Protein AF-A0AAD3HU34-F1 (afdb_monomer_lite)

InterPro domains:
  IPR005069 Nucleotide-diphospho-sugar transferase [PF03407] (46-119)

pLDDT: mean 84.9, std 15.38, range [34.06, 98.5]

Organism: NCBI:txid47775

Foldseek 3Di:
DDEDPDLVCCVVPVCVVPVVDDGDYDPDFDPQDDPLVVLDPPCLRVQLVLLLVVLLCVLVVDKDKAADPQKDFLADLCVPCCDPPNVQAQKEFAFPDDAALVCVVVTPATDSGTMIGHRADSQHLVSVLSLQLNLLLQQCVLVVVPLLVVFFDSNVCQCSGSRQSSRQSLLQQLQLARGRLSSLQPGGDPVRCVVCVVLSVLLNVVSCCSQCPPVVPVPPRQSYFDKDKDADDPVCCVLQQNDRIDIWTKGWTHHHAADDDDCSNPDDSGDLDGGDRSVVSVVVSVVSHPDDHQFDNSDPVSRVVVVPPPDDPDPPDPPPPDNPGHMHINHRQSSEYECNHPVVQCLSALVSGPPSHRNHRMYRPVDDDD

Radius of gyration: 21.31 Å; chains: 1; bounding box: 58×44×56 Å

Sequence (370 aa):
LMLGPSGPDCVARVAPALPSCGCVWLDWELPVVGAEREWVPAAVPMWHNRYRLAARIVRQRYNVFLTDTDVIFFDDPYLYFKQPPFSNFTIINQPELLYEQADYGRERDPNGGVLYVQNAAPDGPAAWLLAEVVDRLLRWIDDGFSLTRTTHSLATWCNYMDQDALRDAISSVRLGRLFFAASMRDCRTGEWREAHAAEHEAILAAIDSLLEGDGSSGNSSSSAVESSRVELPAEMRAAAGGVESVEIRHFLMRLPTYTPWDPAYGPYLYPASRGQLSTQWVEQLRRECDCPLWPDPSDPTSANTTSSTSSSTSTTSTTRPPAAVERYLLAPPFLALNWFARGRLGYWHRGLTPGGAPQQVLGHLHYIPG

Structure (mmCIF, N/CA/C/O backbone):
data_AF-A0AAD3HU34-F1
#
_entry.id   AF-A0AAD3HU34-F1
#
loop_
_atom_site.group_PDB
_atom_site.id
_atom_site.type_symbol
_atom_site.label_atom_id
_atom_site.label_alt_id
_atom_site.label_comp_id
_atom_site.label_asym_id
_atom_site.label_entity_id
_atom_site.label_seq_id
_atom_site.pdbx_PDB_ins_code
_atom_site.Cartn_x
_atom_site.Cartn_y
_atom_site.Cartn_z
_atom_site.occupancy
_atom_site.B_iso_or_equiv
_atom_site.auth_seq_id
_atom_site.auth_comp_id
_atom_site.auth_asym_id
_atom_site.auth_atom_id
_atom_site.pdbx_PDB_model_num
ATOM 1 N N . LEU A 1 1 ? -0.180 -12.795 15.088 1.00 53.16 1 LEU A N 1
ATOM 2 C CA . LEU A 1 1 ? 0.905 -13.558 14.430 1.00 53.16 1 LEU A CA 1
ATOM 3 C C . LEU A 1 1 ? 2.176 -12.752 14.606 1.00 53.16 1 LEU A C 1
ATOM 5 O O . LEU A 1 1 ? 2.136 -11.567 14.310 1.00 53.16 1 LEU A O 1
ATOM 9 N N . MET A 1 2 ? 3.250 -13.344 15.122 1.00 49.72 2 MET A N 1
ATOM 10 C CA . MET A 1 2 ? 4.552 -12.677 15.193 1.00 49.72 2 MET A CA 1
ATOM 11 C C . MET A 1 2 ? 5.480 -13.289 14.150 1.00 49.72 2 MET A C 1
ATOM 13 O O . MET A 1 2 ? 5.695 -14.499 14.164 1.00 49.72 2 MET A O 1
ATOM 17 N N . LEU A 1 3 ? 6.012 -12.455 13.257 1.00 49.84 3 LEU A N 1
ATOM 18 C CA . LEU A 1 3 ? 7.084 -12.834 12.345 1.00 49.84 3 LEU A CA 1
ATOM 19 C C . LEU A 1 3 ? 8.403 -12.774 13.119 1.00 49.84 3 LEU A C 1
ATOM 21 O O . LEU A 1 3 ? 8.845 -11.699 13.510 1.00 49.84 3 LEU A O 1
ATOM 25 N N . GLY A 1 4 ? 9.002 -13.933 13.378 1.00 51.62 4 GLY A N 1
ATOM 26 C CA . GLY A 1 4 ? 10.338 -14.046 13.959 1.00 51.62 4 GLY A CA 1
ATOM 27 C C . GLY A 1 4 ? 11.266 -14.820 13.022 1.00 51.62 4 GLY A C 1
ATOM 28 O O . GLY A 1 4 ? 10.780 -15.637 12.238 1.00 51.62 4 GLY A O 1
ATOM 29 N N . PRO A 1 5 ? 12.593 -14.615 13.116 1.00 50.31 5 PRO A N 1
ATOM 30 C CA . PRO A 1 5 ? 13.574 -15.358 12.322 1.00 50.31 5 PRO A CA 1
ATOM 31 C C . PRO A 1 5 ? 13.609 -16.851 12.677 1.00 50.31 5 PRO A C 1
ATOM 33 O O . PRO A 1 5 ? 14.195 -17.646 11.950 1.00 50.31 5 PRO A O 1
ATOM 36 N N . SER A 1 6 ? 12.991 -17.247 13.795 1.00 57.56 6 SER A N 1
ATOM 37 C CA . SER A 1 6 ? 12.937 -18.631 14.236 1.00 57.56 6 SER A CA 1
ATOM 38 C C . SER A 1 6 ? 11.526 -18.984 14.731 1.00 57.56 6 SER A C 1
ATOM 40 O O . SER A 1 6 ? 10.977 -18.370 15.651 1.00 57.56 6 SER A O 1
ATOM 42 N N . GLY A 1 7 ? 10.920 -20.007 14.119 1.00 65.56 7 GLY A N 1
ATOM 43 C CA . GLY A 1 7 ? 9.756 -20.693 14.687 1.00 65.56 7 GLY A CA 1
ATOM 44 C C . GLY A 1 7 ? 9.980 -21.159 16.140 1.00 65.56 7 GLY A C 1
ATOM 45 O O . GLY A 1 7 ? 9.073 -20.981 16.958 1.00 65.56 7 GLY A O 1
ATOM 46 N N . PRO A 1 8 ? 11.179 -21.672 16.505 1.00 73.81 8 PRO A N 1
ATOM 47 C CA . PRO A 1 8 ? 11.490 -22.084 17.872 1.00 73.81 8 PRO A CA 1
ATOM 48 C C . PRO A 1 8 ? 11.285 -21.007 18.943 1.00 73.81 8 PRO A C 1
ATOM 50 O O . PRO A 1 8 ? 10.729 -21.326 19.989 1.00 73.81 8 PRO A O 1
ATOM 53 N N . ASP A 1 9 ? 11.660 -19.745 18.708 1.00 73.62 9 ASP A N 1
ATOM 54 C CA . ASP A 1 9 ? 11.499 -18.694 19.726 1.00 73.62 9 ASP A CA 1
ATOM 55 C C . ASP A 1 9 ? 10.030 -18.343 19.970 1.00 73.62 9 ASP A C 1
ATOM 57 O O . ASP A 1 9 ? 9.617 -18.167 21.119 1.00 73.62 9 ASP A O 1
ATOM 61 N N . CYS A 1 10 ? 9.214 -18.288 18.914 1.00 75.94 10 CYS A N 1
ATOM 62 C CA . CYS A 1 10 ? 7.779 -18.060 19.074 1.00 75.94 10 CYS A CA 1
ATOM 63 C C . CYS A 1 10 ? 7.138 -19.202 19.876 1.00 75.94 10 CYS A C 1
ATOM 65 O O . CYS A 1 10 ? 6.421 -18.953 20.847 1.00 75.94 10 CYS A O 1
ATOM 67 N N . VAL A 1 11 ? 7.447 -20.453 19.519 1.00 80.75 11 VAL A N 1
ATOM 68 C CA . VAL A 1 11 ? 6.894 -21.642 20.184 1.00 80.75 11 VAL A CA 1
ATOM 69 C C . VAL A 1 11 ? 7.375 -21.762 21.633 1.00 80.75 11 VAL A C 1
ATOM 71 O O . VAL A 1 11 ? 6.589 -22.127 22.502 1.00 80.75 11 VAL A O 1
ATOM 74 N N . ALA A 1 12 ? 8.638 -21.440 21.918 1.00 83.19 12 ALA A N 1
ATOM 75 C CA . ALA A 1 12 ? 9.219 -21.601 23.249 1.00 83.19 12 ALA A CA 1
ATOM 76 C C . ALA A 1 12 ? 8.941 -20.426 24.199 1.00 83.19 12 ALA A C 1
ATOM 78 O O . ALA A 1 12 ? 8.960 -20.622 25.413 1.00 83.19 12 ALA A O 1
ATOM 79 N N . ARG A 1 13 ? 8.712 -19.209 23.682 1.00 80.81 13 ARG A N 1
ATOM 80 C CA . ARG A 1 13 ? 8.567 -17.994 24.508 1.00 80.81 13 ARG A CA 1
ATOM 81 C C . ARG A 1 13 ? 7.191 -17.351 24.411 1.00 80.81 13 ARG A C 1
ATOM 83 O O . ARG A 1 13 ? 6.589 -17.054 25.438 1.00 80.81 13 ARG A O 1
ATOM 90 N N . VAL A 1 14 ? 6.698 -17.125 23.193 1.00 79.94 14 VAL A N 1
ATOM 91 C CA . VAL A 1 14 ? 5.465 -16.353 22.966 1.00 79.94 14 VAL A CA 1
ATOM 92 C C . VAL A 1 14 ? 4.234 -17.205 23.240 1.00 79.94 14 VAL A C 1
ATOM 94 O O . VAL A 1 14 ? 3.382 -16.795 24.022 1.00 79.94 14 VAL A O 1
ATOM 97 N N . ALA A 1 15 ? 4.151 -18.399 22.651 1.00 82.62 15 ALA A N 1
ATOM 98 C CA . ALA A 1 15 ? 2.982 -19.266 22.799 1.00 82.62 15 ALA A CA 1
ATOM 99 C C . ALA A 1 15 ? 2.681 -19.655 24.267 1.00 82.62 15 ALA A C 1
ATOM 101 O O . ALA A 1 15 ? 1.511 -19.631 24.644 1.00 82.62 15 ALA A O 1
ATOM 102 N N . PRO A 1 16 ? 3.673 -19.936 25.141 1.00 86.38 16 PRO A N 1
ATOM 103 C CA . PRO A 1 16 ? 3.402 -20.195 26.557 1.00 86.38 16 PRO A CA 1
ATOM 104 C C . PRO A 1 16 ? 2.916 -18.960 27.326 1.00 86.38 16 PRO A C 1
ATOM 106 O O . PRO A 1 16 ? 2.088 -19.090 28.225 1.00 86.38 16 PRO A O 1
ATOM 109 N N . ALA A 1 17 ? 3.420 -17.767 26.989 1.00 86.81 17 ALA A N 1
ATOM 110 C CA . ALA A 1 17 ? 3.025 -16.516 27.638 1.00 86.81 17 ALA A CA 1
ATOM 111 C C . ALA A 1 17 ? 1.653 -16.010 27.158 1.00 86.81 17 ALA A C 1
ATOM 113 O O . ALA A 1 17 ? 0.919 -15.387 27.923 1.00 86.81 17 ALA A O 1
ATOM 114 N N . LEU A 1 18 ? 1.299 -16.294 25.902 1.00 85.31 18 LEU A N 1
ATOM 115 C CA . LEU A 1 18 ? 0.042 -15.913 25.264 1.00 85.31 18 LEU A CA 1
ATOM 116 C C . LEU A 1 18 ? -0.595 -17.145 24.595 1.00 85.31 18 LEU A C 1
ATOM 118 O O . LEU A 1 18 ? -0.496 -17.295 23.378 1.00 85.31 18 LEU A O 1
ATOM 122 N N . PRO A 1 19 ? -1.288 -18.019 25.352 1.00 83.19 19 PRO A N 1
ATOM 123 C CA . PRO A 1 19 ? -1.806 -19.294 24.834 1.00 83.19 19 PRO A CA 1
ATOM 124 C C . PRO A 1 19 ? -2.827 -19.164 23.696 1.00 83.19 19 PRO A C 1
ATOM 126 O O . PRO A 1 19 ? -3.062 -20.114 22.956 1.00 83.19 19 PRO A O 1
ATOM 129 N N . SER A 1 20 ? -3.448 -17.991 23.549 1.00 84.56 20 SER A N 1
ATOM 130 C CA . SER A 1 20 ? -4.355 -17.665 22.443 1.00 84.56 20 SER A CA 1
ATOM 131 C C . SER A 1 20 ? -3.629 -17.262 21.151 1.00 84.56 20 SER A C 1
ATOM 133 O O . SER A 1 20 ? -4.276 -17.067 20.123 1.00 84.56 20 SER A O 1
ATOM 135 N N . CYS A 1 21 ? -2.301 -17.124 21.178 1.00 80.56 21 CYS A N 1
ATOM 136 C CA . CYS A 1 21 ? -1.489 -16.754 20.025 1.00 80.56 21 CYS A CA 1
ATOM 137 C C . CYS A 1 21 ? -0.915 -17.992 19.325 1.00 80.56 21 CYS A C 1
ATOM 139 O O . CYS A 1 21 ? -0.134 -18.749 19.897 1.00 80.56 21 CYS A O 1
ATOM 141 N N . GLY A 1 22 ? -1.251 -18.155 18.044 1.00 78.31 22 GLY A N 1
ATOM 142 C CA . GLY A 1 22 ? -0.574 -19.096 17.153 1.00 78.31 22 GLY A CA 1
ATOM 143 C C . GLY A 1 22 ? 0.751 -18.538 16.624 1.00 78.31 22 GLY A C 1
ATOM 144 O O . GLY A 1 22 ? 0.877 -17.337 16.361 1.00 78.31 22 GLY A O 1
ATOM 145 N N . CYS A 1 23 ? 1.721 -19.428 16.420 1.00 79.38 23 CYS A N 1
ATOM 146 C CA . CYS A 1 23 ? 3.001 -19.125 15.786 1.00 79.38 23 CYS A CA 1
ATOM 147 C C . CYS A 1 23 ? 2.985 -19.552 14.320 1.00 79.38 23 CYS A C 1
ATOM 149 O O . CYS A 1 23 ? 2.605 -20.676 14.002 1.00 79.38 23 CYS A O 1
ATOM 151 N N . VAL A 1 24 ? 3.427 -18.659 13.437 1.00 75.81 24 VAL A N 1
ATOM 152 C CA . VAL A 1 24 ? 3.607 -18.929 12.008 1.00 75.81 24 VAL A CA 1
ATOM 153 C C . VAL A 1 24 ? 4.937 -18.322 11.597 1.00 75.81 24 VAL A C 1
ATOM 155 O O . VAL A 1 24 ? 5.247 -17.196 11.977 1.00 75.81 24 VAL A O 1
ATOM 158 N N . TRP A 1 25 ? 5.709 -19.066 10.818 1.00 76.81 25 TRP A N 1
ATOM 159 C CA . TRP A 1 25 ? 6.950 -18.603 10.216 1.00 76.81 25 TRP A CA 1
ATOM 160 C C . TRP A 1 25 ? 6.927 -18.906 8.722 1.00 76.81 25 TRP A C 1
ATOM 162 O O . TRP A 1 25 ? 6.174 -19.761 8.248 1.00 76.81 25 TRP A O 1
ATOM 172 N N . LEU A 1 26 ? 7.738 -18.167 7.979 1.00 77.44 26 LEU A N 1
ATOM 173 C CA . LEU A 1 26 ? 7.940 -18.377 6.559 1.00 77.44 26 LEU A CA 1
ATOM 174 C C . LEU A 1 26 ? 9.357 -18.904 6.365 1.00 77.44 26 LEU A C 1
ATOM 176 O O . LEU A 1 26 ? 10.319 -18.215 6.686 1.00 77.44 26 LEU A O 1
ATOM 180 N N . ASP A 1 27 ? 9.458 -20.119 5.840 1.00 78.81 27 ASP A N 1
ATOM 181 C CA . ASP A 1 27 ? 10.725 -20.717 5.427 1.00 78.81 27 ASP A CA 1
ATOM 182 C C . ASP A 1 27 ? 10.938 -20.427 3.936 1.00 78.81 27 ASP A C 1
ATOM 184 O O . ASP A 1 27 ? 10.667 -21.251 3.061 1.00 78.81 27 ASP A O 1
ATOM 188 N N . TRP A 1 28 ? 11.253 -19.166 3.642 1.00 84.56 28 TRP A N 1
ATOM 189 C CA . TRP A 1 28 ? 11.554 -18.702 2.294 1.00 84.56 28 TRP A CA 1
ATOM 190 C C . TRP A 1 28 ? 12.561 -17.559 2.356 1.00 84.56 28 TRP A C 1
ATOM 192 O O . TRP A 1 28 ? 12.383 -16.587 3.097 1.00 84.56 28 TRP A O 1
ATOM 202 N N . GLU A 1 29 ? 13.599 -17.675 1.541 1.00 84.19 29 GLU A N 1
ATOM 203 C CA . GLU A 1 29 ? 14.644 -16.674 1.395 1.00 84.19 29 GLU A CA 1
ATOM 204 C C . GLU A 1 29 ? 14.513 -16.017 0.022 1.00 84.19 29 GLU A C 1
ATOM 206 O O . GLU A 1 29 ? 14.362 -16.706 -0.989 1.00 84.19 29 GLU A O 1
ATOM 211 N N . LEU A 1 30 ? 14.568 -14.682 -0.007 1.00 84.38 30 LEU A N 1
ATOM 212 C CA . LEU A 1 30 ? 14.600 -13.917 -1.248 1.00 84.38 30 LEU A CA 1
ATOM 213 C C . LEU A 1 30 ? 15.899 -14.266 -1.984 1.00 84.38 30 LEU A C 1
ATOM 215 O O . LEU A 1 30 ? 16.971 -13.958 -1.457 1.00 84.38 30 LEU A O 1
ATOM 219 N N . PRO A 1 31 ? 15.843 -14.897 -3.172 1.00 83.00 31 PRO A N 1
ATOM 220 C CA . PRO A 1 31 ? 17.041 -15.311 -3.885 1.00 83.00 31 PRO A CA 1
ATOM 221 C C . PRO A 1 31 ? 17.657 -14.092 -4.567 1.00 83.00 31 PRO A C 1
ATOM 223 O O . PRO A 1 31 ? 17.484 -13.846 -5.757 1.00 83.00 31 PRO A O 1
ATOM 226 N N . VAL A 1 32 ? 18.369 -13.301 -3.778 1.00 70.44 32 VAL A N 1
ATOM 227 C CA . VAL A 1 32 ? 19.143 -12.171 -4.265 1.00 70.44 32 VAL A CA 1
ATOM 228 C C . VAL A 1 32 ? 20.443 -12.719 -4.850 1.00 70.44 32 VAL A C 1
ATOM 230 O O . VAL A 1 32 ? 21.343 -13.146 -4.121 1.00 70.44 32 VAL A O 1
ATOM 233 N N . VAL A 1 33 ? 20.526 -12.749 -6.177 1.00 64.50 33 VAL A N 1
ATOM 234 C CA . VAL A 1 33 ? 21.654 -13.323 -6.923 1.00 64.50 33 VAL A CA 1
ATOM 235 C C . VAL A 1 33 ? 22.467 -12.248 -7.648 1.00 64.50 33 VAL A C 1
ATOM 237 O O . VAL A 1 33 ? 21.976 -11.162 -7.934 1.00 64.50 33 VAL A O 1
ATOM 240 N N . GLY A 1 34 ? 23.722 -12.569 -7.973 1.00 63.59 34 GLY A N 1
ATOM 241 C CA . GLY A 1 34 ? 24.603 -11.716 -8.778 1.00 63.59 34 GLY A CA 1
ATOM 242 C C . GLY A 1 34 ? 25.414 -10.690 -7.981 1.00 63.59 34 GLY A C 1
ATOM 243 O O . GLY A 1 34 ? 25.421 -10.692 -6.750 1.00 63.59 34 GLY A O 1
ATOM 244 N N . ALA A 1 35 ? 26.114 -9.810 -8.707 1.00 57.22 35 ALA A N 1
ATOM 245 C CA . ALA A 1 35 ? 26.945 -8.732 -8.146 1.00 57.22 35 ALA A CA 1
ATOM 246 C C . ALA A 1 35 ? 26.144 -7.724 -7.298 1.00 57.22 35 ALA A C 1
ATOM 248 O O . ALA A 1 35 ? 26.710 -6.891 -6.598 1.00 57.22 35 ALA A O 1
ATOM 249 N N . GLU A 1 36 ? 24.819 -7.809 -7.363 1.00 64.69 36 GLU A N 1
ATOM 250 C CA . GLU A 1 36 ? 23.891 -6.891 -6.720 1.00 64.69 36 GLU A CA 1
ATOM 251 C C . GLU A 1 36 ? 23.570 -7.282 -5.276 1.00 64.69 36 GLU A C 1
ATOM 253 O O . GLU A 1 36 ? 23.081 -6.453 -4.514 1.00 64.69 36 GLU A O 1
ATOM 258 N N . ARG A 1 37 ? 23.926 -8.507 -4.857 1.00 70.00 37 ARG A N 1
ATOM 259 C CA . ARG A 1 37 ? 23.694 -9.001 -3.492 1.00 70.00 37 ARG A CA 1
ATOM 260 C C . ARG A 1 37 ? 24.250 -8.077 -2.413 1.00 70.00 37 ARG A C 1
ATOM 262 O O . ARG A 1 37 ? 23.610 -7.904 -1.382 1.00 70.00 37 ARG A O 1
ATOM 269 N N . GLU A 1 38 ? 25.425 -7.501 -2.642 1.00 72.19 38 GLU A N 1
ATOM 270 C CA . GLU A 1 38 ? 26.090 -6.611 -1.681 1.00 72.19 38 GLU A CA 1
ATOM 271 C C . GLU A 1 38 ? 25.372 -5.268 -1.520 1.00 72.19 38 GLU A C 1
ATOM 273 O O . GLU A 1 38 ? 25.517 -4.610 -0.493 1.00 72.19 38 GLU A O 1
ATOM 278 N N . TRP A 1 39 ? 24.572 -4.879 -2.512 1.00 69.75 39 TRP A N 1
ATOM 279 C CA . TRP A 1 39 ? 23.829 -3.626 -2.506 1.00 69.75 39 TRP A CA 1
ATOM 280 C C . TRP A 1 39 ? 22.447 -3.770 -1.885 1.00 69.75 39 TRP A C 1
ATOM 282 O O . TRP A 1 39 ? 21.814 -2.752 -1.638 1.00 69.75 39 TRP A O 1
ATOM 292 N N . VAL A 1 40 ? 21.973 -4.993 -1.626 1.00 72.50 40 VAL A N 1
ATOM 293 C CA . VAL A 1 40 ? 20.626 -5.235 -1.097 1.00 72.50 40 VAL A CA 1
ATOM 294 C C . VAL A 1 40 ? 20.600 -4.975 0.404 1.00 72.50 40 VAL A C 1
ATOM 296 O O . VAL A 1 40 ? 21.279 -5.687 1.151 1.00 72.50 40 VAL A O 1
ATOM 299 N N . PRO A 1 41 ? 19.800 -4.005 0.886 1.00 75.19 41 PRO A N 1
ATOM 300 C CA . PRO A 1 41 ? 19.661 -3.771 2.310 1.00 75.19 41 PRO A CA 1
ATOM 301 C C . PRO A 1 41 ? 19.219 -5.051 3.015 1.00 75.19 41 PRO A C 1
ATOM 303 O O . PRO A 1 41 ? 18.286 -5.729 2.579 1.00 75.19 41 PRO A O 1
ATOM 306 N N . ALA A 1 42 ? 19.845 -5.354 4.154 1.00 75.44 42 ALA A N 1
ATOM 307 C CA . ALA A 1 42 ? 19.542 -6.554 4.938 1.00 75.44 42 ALA A CA 1
ATOM 308 C C . ALA A 1 42 ? 18.058 -6.658 5.351 1.00 75.44 42 ALA A C 1
ATOM 310 O O . ALA A 1 42 ? 17.573 -7.747 5.650 1.00 75.44 42 ALA A O 1
ATOM 311 N N . ALA A 1 43 ? 17.330 -5.537 5.348 1.00 78.44 43 ALA A N 1
ATOM 312 C CA . ALA A 1 43 ? 15.907 -5.473 5.654 1.00 78.44 43 ALA A CA 1
ATOM 313 C C . ALA A 1 43 ? 14.989 -5.901 4.489 1.00 78.44 43 ALA A C 1
ATOM 315 O O . ALA A 1 43 ? 13.853 -6.297 4.742 1.00 78.44 43 ALA A O 1
ATOM 316 N N . VAL A 1 44 ? 15.455 -5.904 3.233 1.00 81.94 44 VAL A N 1
ATOM 317 C CA . VAL A 1 44 ? 14.613 -6.220 2.060 1.00 81.94 44 VAL A CA 1
ATOM 318 C C . VAL A 1 44 ? 13.972 -7.609 2.140 1.00 81.94 44 VAL A C 1
ATOM 320 O O . VAL A 1 44 ? 12.761 -7.699 1.928 1.00 81.94 44 VAL A O 1
ATOM 323 N N . PRO A 1 45 ? 14.689 -8.697 2.493 1.00 83.88 45 PRO A N 1
ATOM 324 C CA . PRO A 1 45 ? 14.050 -10.000 2.665 1.00 83.88 45 PRO A CA 1
ATOM 325 C C . PRO A 1 45 ? 12.949 -9.990 3.733 1.00 83.88 45 PRO A C 1
ATOM 327 O O . PRO A 1 45 ? 11.901 -10.601 3.535 1.00 83.88 45 PRO A O 1
ATOM 330 N N . MET A 1 46 ? 13.153 -9.273 4.846 1.00 84.25 46 MET A N 1
ATOM 331 C CA . MET A 1 46 ? 12.155 -9.140 5.913 1.00 84.25 46 MET A CA 1
ATOM 332 C C . MET A 1 46 ? 10.904 -8.417 5.403 1.00 84.25 46 MET A C 1
ATOM 334 O O . MET A 1 46 ? 9.793 -8.928 5.560 1.00 84.25 46 MET A O 1
ATOM 338 N N . TRP A 1 47 ? 11.083 -7.264 4.758 1.00 86.75 47 TRP A N 1
ATOM 339 C CA . TRP A 1 47 ? 10.002 -6.471 4.177 1.00 86.75 47 TRP A CA 1
ATOM 340 C C . TRP A 1 47 ? 9.217 -7.247 3.115 1.00 86.75 47 TRP A C 1
ATOM 342 O O . TRP A 1 47 ? 7.989 -7.319 3.171 1.00 86.75 47 TRP A O 1
ATOM 352 N N . HIS A 1 48 ? 9.912 -7.928 2.203 1.00 89.56 48 HIS A N 1
ATOM 353 C CA . HIS A 1 48 ? 9.285 -8.780 1.197 1.00 89.56 48 HIS A CA 1
ATOM 354 C C . HIS A 1 48 ? 8.458 -9.905 1.836 1.00 89.56 48 HIS A C 1
ATOM 356 O O . HIS A 1 48 ? 7.292 -10.114 1.494 1.00 89.56 48 HIS A O 1
ATOM 362 N N . ASN A 1 49 ? 9.040 -10.614 2.807 1.00 89.50 49 ASN A N 1
ATOM 363 C CA . ASN A 1 49 ? 8.387 -11.729 3.489 1.00 89.50 49 ASN A CA 1
ATOM 364 C C . ASN A 1 49 ? 7.151 -11.299 4.283 1.00 89.50 49 ASN A C 1
ATOM 366 O O . ASN A 1 49 ? 6.175 -12.052 4.357 1.00 89.50 49 ASN A O 1
ATOM 370 N N . ARG A 1 50 ? 7.161 -10.076 4.821 1.00 90.69 50 ARG A N 1
ATOM 371 C CA . ARG A 1 50 ? 6.018 -9.461 5.499 1.00 90.69 50 ARG A CA 1
ATOM 372 C C . ARG A 1 50 ? 4.807 -9.347 4.565 1.00 90.69 50 ARG A C 1
ATOM 374 O O . ARG A 1 50 ? 3.733 -9.851 4.903 1.00 90.69 50 ARG A O 1
ATOM 381 N N . TYR A 1 51 ? 4.982 -8.788 3.365 1.00 94.75 51 TYR A N 1
ATOM 382 C CA . TYR A 1 51 ? 3.904 -8.696 2.368 1.00 94.75 51 TYR A CA 1
ATOM 383 C C . TYR A 1 51 ? 3.537 -10.050 1.757 1.00 94.75 51 TYR A C 1
ATOM 385 O O . TYR A 1 51 ? 2.352 -10.330 1.565 1.00 94.75 51 TYR A O 1
ATOM 393 N N . ARG A 1 52 ? 4.518 -10.936 1.536 1.00 94.69 52 ARG A N 1
ATOM 394 C CA . ARG A 1 52 ? 4.274 -12.308 1.063 1.00 94.69 52 ARG A CA 1
ATOM 395 C C . ARG A 1 52 ? 3.343 -13.059 2.002 1.00 94.69 52 ARG A C 1
ATOM 397 O O . ARG A 1 52 ? 2.385 -13.688 1.552 1.00 94.69 52 ARG A O 1
ATOM 404 N N . LEU A 1 53 ? 3.593 -12.989 3.308 1.00 93.50 53 LEU A N 1
ATOM 405 C CA . LEU A 1 53 ? 2.721 -13.626 4.285 1.00 93.50 53 LEU A CA 1
ATOM 406 C C . LEU A 1 53 ? 1.347 -12.942 4.340 1.00 93.50 53 LEU A C 1
ATOM 408 O O . LEU A 1 53 ? 0.334 -13.639 4.332 1.00 93.50 53 LEU A O 1
ATOM 412 N N . ALA A 1 54 ? 1.297 -11.607 4.344 1.00 95.38 54 ALA A N 1
ATOM 413 C CA . ALA A 1 54 ? 0.039 -10.861 4.376 1.00 95.38 54 ALA A CA 1
ATOM 414 C C . ALA A 1 54 ? -0.879 -11.213 3.193 1.00 95.38 54 ALA A C 1
ATOM 416 O O . ALA A 1 54 ? -2.052 -11.522 3.403 1.00 95.38 54 ALA A O 1
ATOM 417 N N . ALA A 1 55 ? -0.338 -11.261 1.972 1.00 96.75 55 ALA A N 1
ATOM 418 C CA . ALA A 1 55 ? -1.081 -11.641 0.773 1.00 96.75 55 ALA A CA 1
ATOM 419 C C . ALA A 1 55 ? -1.697 -13.046 0.898 1.00 96.75 55 ALA A C 1
ATOM 421 O O . ALA A 1 55 ? -2.881 -13.239 0.614 1.00 96.75 55 ALA A O 1
ATOM 422 N N . ARG A 1 56 ? -0.921 -14.023 1.390 1.00 95.31 56 ARG A N 1
ATOM 423 C CA . ARG A 1 56 ? -1.386 -15.405 1.611 1.00 95.31 56 ARG A CA 1
ATOM 424 C C . ARG A 1 56 ? -2.489 -15.485 2.669 1.00 95.31 56 ARG A C 1
ATOM 426 O O . ARG A 1 56 ? -3.482 -16.176 2.461 1.00 95.31 56 ARG A O 1
ATOM 433 N N . ILE A 1 57 ? -2.344 -14.769 3.785 1.00 94.81 57 ILE A N 1
ATOM 434 C CA . ILE A 1 57 ? -3.342 -14.753 4.866 1.00 94.81 57 ILE A CA 1
ATOM 435 C C . ILE A 1 57 ? -4.659 -14.131 4.382 1.00 94.81 57 ILE A C 1
ATOM 437 O O . ILE A 1 57 ? -5.733 -14.689 4.619 1.00 94.81 57 ILE A O 1
ATOM 441 N N . VAL A 1 58 ? -4.584 -13.015 3.652 1.00 96.25 58 VAL A N 1
ATOM 442 C CA . VAL A 1 58 ? -5.765 -12.348 3.084 1.00 96.25 58 VAL A CA 1
ATOM 443 C C . VAL A 1 58 ? -6.468 -13.238 2.052 1.00 96.25 58 VAL A C 1
ATOM 445 O O . VAL A 1 58 ? -7.694 -13.348 2.072 1.00 96.25 58 VAL A O 1
ATOM 448 N N . ARG A 1 59 ? -5.720 -13.965 1.210 1.00 95.00 59 ARG A N 1
ATOM 449 C CA . ARG A 1 59 ? -6.284 -14.982 0.297 1.00 95.00 59 ARG A CA 1
ATOM 450 C C . ARG A 1 59 ? -7.043 -16.089 1.022 1.00 95.00 59 ARG A C 1
ATOM 452 O O . ARG A 1 59 ? -8.000 -16.628 0.480 1.00 95.00 59 ARG A O 1
ATOM 459 N N . GLN A 1 60 ? -6.660 -16.395 2.256 1.00 94.56 60 GLN A N 1
ATOM 460 C CA . GLN A 1 60 ? -7.351 -17.356 3.116 1.00 94.56 60 GLN A CA 1
ATOM 461 C C . GLN A 1 60 ? -8.500 -16.724 3.926 1.00 94.56 60 GLN A C 1
ATOM 463 O O . GLN A 1 60 ? -9.061 -17.376 4.802 1.00 94.56 60 GLN A O 1
ATOM 468 N N . ARG A 1 61 ? -8.902 -15.484 3.599 1.00 94.81 61 ARG A N 1
ATOM 469 C CA . ARG A 1 61 ? -10.037 -14.742 4.186 1.00 94.81 61 ARG A CA 1
ATOM 470 C C . ARG A 1 61 ? -9.851 -14.332 5.647 1.00 94.81 61 ARG A C 1
ATOM 472 O O . ARG A 1 61 ? -10.827 -14.029 6.333 1.00 94.81 61 ARG A O 1
ATOM 479 N N . TYR A 1 62 ? -8.614 -14.295 6.126 1.00 95.12 62 TYR A N 1
ATOM 480 C CA . TYR A 1 62 ? -8.309 -13.764 7.447 1.00 95.12 62 TYR A CA 1
ATOM 481 C C . TYR A 1 62 ? -8.025 -12.262 7.376 1.00 95.12 62 TYR A C 1
ATOM 483 O O . TYR A 1 62 ? -7.461 -11.756 6.405 1.00 95.12 62 TYR A O 1
ATOM 491 N N . ASN A 1 63 ? -8.371 -11.557 8.453 1.00 96.56 63 ASN A N 1
ATOM 492 C CA . ASN A 1 63 ? -7.931 -10.180 8.655 1.00 96.56 63 ASN A CA 1
ATOM 493 C C . ASN A 1 63 ? -6.431 -10.173 8.997 1.00 96.56 63 ASN A C 1
ATOM 495 O O . ASN A 1 63 ? -5.955 -11.048 9.722 1.00 96.56 63 ASN A O 1
ATOM 499 N N . VAL A 1 64 ? -5.702 -9.165 8.525 1.00 96.06 64 VAL A N 1
ATOM 500 C CA . VAL A 1 64 ? -4.263 -9.001 8.772 1.00 96.06 64 VAL A CA 1
ATOM 501 C C . VAL A 1 64 ? -4.016 -7.641 9.384 1.00 96.06 64 VAL A C 1
ATOM 503 O O . VAL A 1 64 ? -4.505 -6.645 8.869 1.00 96.06 64 VAL A O 1
ATOM 506 N N . PHE A 1 65 ? -3.210 -7.592 10.440 1.00 96.62 65 PHE A N 1
ATOM 507 C CA . PHE A 1 65 ? -2.589 -6.354 10.884 1.00 96.62 65 PHE A CA 1
ATOM 508 C C . PHE A 1 65 ? -1.080 -6.466 10.683 1.00 96.62 65 PHE A C 1
ATOM 510 O O . PHE A 1 65 ? -0.411 -7.233 11.372 1.00 96.62 65 PHE A O 1
ATOM 517 N N . LEU A 1 66 ? -0.582 -5.750 9.682 1.00 95.06 66 LEU A N 1
ATOM 518 C CA . LEU A 1 66 ? 0.819 -5.656 9.321 1.00 95.06 66 LEU A CA 1
ATOM 519 C C . LEU A 1 66 ? 1.411 -4.409 9.986 1.00 95.06 66 LEU A C 1
ATOM 521 O O . LEU A 1 66 ? 0.893 -3.304 9.812 1.00 95.06 66 LEU A O 1
ATOM 525 N N . THR A 1 67 ? 2.477 -4.607 10.760 1.00 94.31 67 THR A N 1
ATOM 526 C CA . THR A 1 67 ? 3.207 -3.529 11.430 1.00 94.31 67 THR A CA 1
ATOM 527 C C . THR A 1 67 ? 4.711 -3.693 11.267 1.00 94.31 67 THR A C 1
ATOM 529 O O . THR A 1 67 ? 5.205 -4.823 11.209 1.00 94.31 67 THR A O 1
ATOM 532 N N . ASP A 1 68 ? 5.438 -2.580 11.251 1.00 91.44 68 ASP A N 1
ATOM 533 C CA . ASP A 1 68 ? 6.875 -2.582 11.512 1.00 91.44 68 ASP A CA 1
ATOM 534 C C . ASP A 1 68 ? 7.176 -2.892 12.983 1.00 91.44 68 ASP A C 1
ATOM 536 O O . ASP A 1 68 ? 6.293 -2.927 13.849 1.00 91.44 68 ASP A O 1
ATOM 540 N N . THR A 1 69 ? 8.445 -3.183 13.262 1.00 88.00 69 THR A N 1
ATOM 541 C CA . THR A 1 69 ? 8.930 -3.526 14.606 1.00 88.00 69 THR A CA 1
ATOM 542 C C . THR A 1 69 ? 9.028 -2.322 15.540 1.00 88.00 69 THR A C 1
ATOM 544 O O . THR A 1 69 ? 9.179 -2.494 16.745 1.00 88.00 69 THR A O 1
ATOM 547 N N . ASP A 1 70 ? 8.955 -1.112 14.997 1.00 90.81 70 ASP A N 1
ATOM 548 C CA . ASP A 1 70 ? 9.067 0.173 15.685 1.00 90.81 70 ASP A CA 1
ATOM 549 C C . ASP A 1 70 ? 7.701 0.885 15.798 1.00 90.81 70 ASP A C 1
ATOM 551 O O . ASP A 1 70 ? 7.605 2.114 15.844 1.00 90.81 70 ASP A O 1
ATOM 555 N N . VAL A 1 71 ? 6.628 0.090 15.880 1.00 92.75 71 VAL A N 1
ATOM 556 C CA . VAL A 1 71 ? 5.260 0.546 16.147 1.00 92.75 71 VAL A CA 1
ATOM 557 C C . VAL A 1 71 ? 4.915 0.358 17.623 1.00 92.75 71 VAL A C 1
ATOM 559 O O . VAL A 1 71 ? 5.105 -0.709 18.206 1.00 92.75 71 VAL A O 1
ATOM 562 N N . ILE A 1 72 ? 4.348 1.399 18.225 1.00 91.81 72 ILE A N 1
ATOM 563 C CA . ILE A 1 72 ? 3.855 1.423 19.599 1.00 91.81 72 ILE A CA 1
ATOM 564 C C . ILE A 1 72 ? 2.326 1.493 19.582 1.00 91.81 72 ILE A C 1
ATOM 566 O O . ILE A 1 72 ? 1.732 2.316 18.883 1.00 91.81 72 ILE A O 1
ATOM 570 N N . PHE A 1 73 ? 1.695 0.650 20.397 1.00 92.50 73 PHE A N 1
ATOM 571 C CA . PHE A 1 73 ? 0.252 0.630 20.623 1.00 92.50 73 PHE A CA 1
ATOM 572 C C . PHE A 1 73 ? -0.055 1.333 21.946 1.00 92.50 73 PHE A C 1
ATOM 574 O O . PHE A 1 73 ? 0.418 0.902 22.998 1.00 92.50 73 PHE A O 1
ATOM 581 N N . PHE A 1 74 ? -0.838 2.409 21.905 1.00 91.25 74 PHE A N 1
ATOM 582 C CA . PHE A 1 74 ? -1.239 3.158 23.104 1.00 91.25 74 PHE A CA 1
ATOM 583 C C . PHE A 1 74 ? -2.652 2.814 23.581 1.00 91.25 74 PHE A C 1
ATOM 585 O O . PHE A 1 74 ? -3.003 3.106 24.725 1.00 91.25 74 PHE A O 1
ATOM 592 N N . ASP A 1 75 ? -3.451 2.200 22.712 1.00 92.12 75 ASP A N 1
ATOM 593 C CA . ASP A 1 75 ? -4.792 1.699 22.998 1.00 92.12 75 ASP A CA 1
ATOM 594 C C . ASP A 1 75 ? -5.109 0.492 22.094 1.00 92.12 75 ASP A C 1
ATOM 596 O O . ASP A 1 75 ? -4.317 0.166 21.207 1.00 92.12 75 ASP A O 1
ATOM 600 N N . ASP A 1 76 ? -6.245 -0.177 22.308 1.00 93.06 76 ASP A N 1
ATOM 601 C CA . ASP A 1 76 ? -6.715 -1.256 21.434 1.00 93.06 76 ASP A CA 1
ATOM 602 C C . ASP A 1 76 ? -7.244 -0.688 20.097 1.00 93.06 76 ASP A C 1
ATOM 604 O O . ASP A 1 76 ? -8.325 -0.089 20.055 1.00 93.06 76 ASP A O 1
ATOM 608 N N . PRO A 1 77 ? -6.538 -0.899 18.970 1.00 95.81 77 PRO A N 1
ATOM 609 C CA . PRO A 1 77 ? -6.928 -0.344 17.679 1.00 95.81 77 PRO A CA 1
ATOM 610 C C . PRO A 1 77 ? -8.214 -0.967 17.123 1.00 95.81 77 PRO A C 1
ATOM 612 O O . PRO A 1 77 ? -8.900 -0.343 16.308 1.00 95.81 77 PRO A O 1
ATOM 615 N N . TYR A 1 78 ? -8.591 -2.171 17.565 1.00 95.94 78 TYR A N 1
ATOM 616 C CA . TYR A 1 78 ? -9.789 -2.844 17.070 1.00 95.94 78 TYR A CA 1
ATOM 617 C C . TYR A 1 78 ? -11.080 -2.183 17.547 1.00 95.94 78 TYR A C 1
ATOM 619 O O . TYR A 1 78 ? -12.079 -2.266 16.830 1.00 95.94 78 TYR A O 1
ATOM 627 N N . LEU A 1 79 ? -11.054 -1.467 18.678 1.00 94.50 79 LEU A N 1
ATOM 628 C CA . LEU A 1 79 ? -12.173 -0.629 19.127 1.00 94.50 79 LEU A CA 1
ATOM 629 C C . LEU A 1 79 ? -12.555 0.410 18.066 1.00 94.50 79 LEU A C 1
ATOM 631 O O . LEU A 1 79 ? -13.730 0.706 17.878 1.00 94.50 79 LEU A O 1
ATOM 635 N N . TYR A 1 80 ? -11.563 0.901 17.325 1.00 96.44 80 TYR A N 1
ATOM 636 C CA . TYR A 1 80 ? -11.734 1.906 16.285 1.00 96.44 80 TYR A CA 1
ATOM 637 C C . TYR A 1 80 ? -11.984 1.254 14.923 1.00 96.44 80 TYR A C 1
ATOM 639 O O . TYR A 1 80 ? -12.977 1.548 14.264 1.00 96.44 80 TYR A O 1
ATOM 647 N N . PHE A 1 81 ? -11.127 0.314 14.506 1.00 97.19 81 PHE A N 1
ATOM 648 C CA . PHE A 1 81 ? -11.194 -0.301 13.173 1.00 97.19 81 PHE A CA 1
ATOM 649 C C . PHE A 1 81 ? -12.493 -1.070 12.908 1.00 97.19 81 PHE A C 1
ATOM 651 O O . PHE A 1 81 ? -12.900 -1.198 11.752 1.00 97.19 81 PHE A O 1
ATOM 658 N N . LYS A 1 82 ? -13.126 -1.614 13.956 1.00 96.44 82 LYS A N 1
ATOM 659 C CA . LYS A 1 82 ? -14.332 -2.452 13.852 1.00 96.44 82 LYS A CA 1
ATOM 660 C C . LYS A 1 82 ? -15.642 -1.699 14.031 1.00 96.44 82 LYS A C 1
ATOM 662 O O . LYS A 1 82 ? -16.700 -2.314 13.910 1.00 96.44 82 LYS A O 1
ATOM 667 N N . GLN A 1 83 ? -15.597 -0.389 14.241 1.00 95.88 83 GLN A N 1
ATOM 668 C CA . GLN A 1 83 ? -16.783 0.443 14.411 1.00 95.88 83 GLN A CA 1
ATOM 669 C C . GLN A 1 83 ? -16.905 1.478 13.282 1.00 95.88 83 GLN A C 1
ATOM 671 O O . GLN A 1 83 ? -15.897 1.857 12.679 1.00 95.88 83 GLN A O 1
ATOM 676 N N . PRO A 1 84 ? -18.123 1.952 12.959 1.00 96.25 84 PRO A N 1
ATOM 677 C CA . PRO A 1 84 ? -18.287 3.098 12.075 1.00 96.25 84 PRO A CA 1
ATOM 678 C C . PRO A 1 84 ? -17.514 4.323 12.603 1.00 96.25 84 PRO A C 1
ATOM 680 O O . PRO A 1 84 ? -17.464 4.523 13.813 1.00 96.25 84 PRO A O 1
ATOM 683 N N . PRO A 1 85 ? -16.929 5.152 11.722 1.00 96.56 85 PRO A N 1
ATOM 684 C CA . PRO A 1 85 ? -16.992 5.063 10.261 1.00 96.56 85 PRO A CA 1
ATOM 685 C C . PRO A 1 85 ? -15.965 4.092 9.644 1.00 96.56 85 PRO A C 1
ATOM 687 O O . PRO A 1 85 ? -16.001 3.859 8.436 1.00 96.56 85 PRO A O 1
ATOM 690 N N . PHE A 1 86 ? -15.058 3.517 10.439 1.00 97.69 86 PHE A N 1
ATOM 691 C CA . PHE A 1 86 ? -13.882 2.796 9.943 1.00 97.69 86 PHE A CA 1
ATOM 692 C C . PHE A 1 86 ? -14.141 1.335 9.543 1.00 97.69 86 PHE A C 1
ATOM 694 O O . PHE A 1 86 ? -13.447 0.804 8.678 1.00 97.69 86 PHE A O 1
ATOM 701 N N . SER A 1 87 ? -15.177 0.701 10.095 1.00 97.06 87 SER A N 1
ATOM 702 C CA . SER A 1 87 ? -15.549 -0.695 9.804 1.00 97.06 87 SER A CA 1
ATOM 703 C C . SER A 1 87 ? -15.889 -0.980 8.338 1.00 97.06 87 SER A C 1
ATOM 705 O O . SER A 1 87 ? -15.835 -2.131 7.906 1.00 97.06 87 SER A O 1
ATOM 707 N N . ASN A 1 88 ? -16.218 0.063 7.571 1.00 96.00 88 ASN A N 1
ATOM 708 C CA . ASN A 1 88 ? -16.551 -0.025 6.150 1.00 96.00 88 ASN A CA 1
ATOM 709 C C . ASN A 1 88 ? -15.324 0.049 5.224 1.00 96.00 88 ASN A C 1
ATOM 711 O O . ASN A 1 88 ? -15.488 -0.001 4.003 1.00 96.00 88 ASN A O 1
ATOM 715 N N . PHE A 1 89 ? -14.113 0.191 5.770 1.00 98.06 89 PHE A N 1
ATOM 716 C CA . PHE A 1 89 ? -12.877 0.190 4.992 1.00 98.06 89 PHE A CA 1
ATOM 717 C C . PHE A 1 89 ? -12.200 -1.173 5.041 1.00 98.06 89 PHE A C 1
ATOM 719 O O . PHE A 1 89 ? -12.000 -1.748 6.112 1.00 98.06 89 PHE A O 1
ATOM 726 N N . THR A 1 90 ? -11.834 -1.670 3.863 1.00 98.31 90 THR A N 1
ATOM 727 C CA . THR A 1 90 ? -11.131 -2.941 3.686 1.00 98.31 90 THR A CA 1
ATOM 728 C C . THR A 1 90 ? -9.667 -2.806 4.074 1.00 98.31 90 THR A C 1
ATOM 730 O O . THR A 1 90 ? -9.138 -3.695 4.731 1.00 98.31 90 THR A O 1
ATOM 733 N N . ILE A 1 91 ? -9.023 -1.697 3.698 1.00 98.50 91 ILE A N 1
ATOM 734 C CA . ILE A 1 91 ? -7.658 -1.365 4.116 1.00 98.50 91 ILE A CA 1
ATOM 735 C C . ILE A 1 91 ? -7.681 -0.057 4.904 1.00 98.50 91 ILE A C 1
ATOM 737 O O . ILE A 1 91 ? -8.251 0.931 4.445 1.00 98.50 91 ILE A O 1
ATOM 741 N N . ILE A 1 92 ? -7.040 -0.056 6.072 1.00 98.50 92 ILE A N 1
ATOM 742 C CA . ILE A 1 92 ? -6.743 1.126 6.883 1.00 98.50 92 ILE A CA 1
ATOM 743 C C . ILE A 1 92 ? -5.223 1.226 6.986 1.00 98.50 92 ILE A C 1
ATOM 745 O O . ILE A 1 92 ? -4.589 0.370 7.600 1.00 98.50 92 ILE A O 1
ATOM 749 N N . ASN A 1 93 ? -4.636 2.252 6.383 1.00 97.94 93 ASN A N 1
ATOM 750 C CA . ASN A 1 93 ? -3.190 2.432 6.306 1.00 97.94 93 ASN A CA 1
ATOM 751 C C . ASN A 1 93 ? -2.789 3.756 6.952 1.00 97.94 93 ASN A C 1
ATOM 753 O O . ASN A 1 93 ? -3.442 4.772 6.730 1.00 97.94 93 ASN A O 1
ATOM 757 N N . GLN A 1 94 ? -1.690 3.782 7.697 1.00 96.25 94 GLN A N 1
ATOM 758 C CA . GLN A 1 94 ? -1.096 5.039 8.148 1.00 96.25 94 GLN A CA 1
ATOM 759 C C . GLN A 1 94 ? -0.661 5.914 6.948 1.00 96.25 94 GLN A C 1
ATOM 761 O O . GLN A 1 94 ? -0.090 5.372 6.002 1.00 96.25 94 GLN A O 1
ATOM 766 N N . PRO A 1 95 ? -0.889 7.239 6.965 1.00 94.75 95 PRO A N 1
ATOM 767 C CA . PRO A 1 95 ? -0.311 8.169 5.989 1.00 94.75 95 PRO A CA 1
ATOM 768 C C . PRO A 1 95 ? 1.172 8.480 6.282 1.00 94.75 95 PRO A C 1
ATOM 770 O O . PRO A 1 95 ? 1.600 8.432 7.437 1.00 94.75 95 PRO A O 1
ATOM 773 N N . GLU A 1 96 ? 1.946 8.864 5.267 1.00 91.06 96 GLU A N 1
ATOM 774 C CA . GLU A 1 96 ? 3.370 9.247 5.360 1.00 91.06 96 GLU A CA 1
ATOM 775 C C . GLU A 1 96 ? 3.587 10.648 5.969 1.00 91.06 96 GLU A C 1
ATOM 777 O O . GLU A 1 96 ? 4.337 11.480 5.476 1.00 91.06 96 GLU A O 1
ATOM 782 N N . LEU A 1 97 ? 2.937 10.938 7.094 1.00 87.19 97 LEU A N 1
ATOM 783 C CA . LEU A 1 97 ? 3.110 12.215 7.782 1.00 87.19 97 LEU A CA 1
ATOM 784 C C . LEU A 1 97 ? 4.341 12.195 8.680 1.00 87.19 97 LEU A C 1
ATOM 786 O O . LEU A 1 97 ? 4.326 11.550 9.727 1.00 87.19 97 LEU A O 1
ATOM 790 N N . LEU A 1 98 ? 5.382 12.942 8.308 1.00 79.62 98 LEU A N 1
ATOM 791 C CA . LEU A 1 98 ? 6.637 12.976 9.064 1.00 79.62 98 LEU A CA 1
ATOM 792 C C . LEU A 1 98 ? 6.583 13.889 10.297 1.00 79.62 98 LEU A C 1
ATOM 794 O O . LEU A 1 98 ? 6.896 13.441 11.397 1.00 79.62 98 LEU A O 1
ATOM 798 N N . TYR A 1 99 ? 6.194 15.159 10.143 1.00 80.56 99 TYR A N 1
ATOM 799 C CA . TYR A 1 99 ? 6.451 16.170 11.183 1.00 80.56 99 TYR A CA 1
ATOM 800 C C . TYR A 1 99 ? 5.210 16.851 11.742 1.00 80.56 99 TYR A C 1
ATOM 802 O O . TYR A 1 99 ? 5.111 17.003 12.959 1.00 80.56 99 TYR A O 1
ATOM 810 N N . GLU A 1 100 ? 4.281 17.262 10.881 1.00 85.50 100 GLU A N 1
ATOM 811 C CA . GLU A 1 100 ? 3.158 18.111 11.270 1.00 85.50 100 GLU A CA 1
ATOM 812 C C . GLU A 1 100 ? 1.828 17.440 10.930 1.00 85.50 100 GLU A C 1
ATOM 814 O O . GLU A 1 100 ? 1.531 17.129 9.778 1.00 85.50 100 GLU A O 1
ATOM 819 N N . GLN A 1 101 ? 0.967 17.267 11.936 1.00 86.38 101 GLN A N 1
ATOM 820 C CA . GLN A 1 101 ? -0.386 16.734 11.732 1.00 86.38 101 GLN A CA 1
ATOM 821 C C . GLN A 1 101 ? -1.209 17.594 10.753 1.00 86.38 101 GLN A C 1
ATOM 823 O O . GLN A 1 101 ? -2.104 17.079 10.080 1.00 86.38 101 GLN A O 1
ATOM 828 N N . ALA A 1 102 ? -0.918 18.896 10.671 1.00 88.81 102 ALA A N 1
ATOM 829 C CA . ALA A 1 102 ? -1.602 19.829 9.779 1.00 88.81 102 ALA A CA 1
ATOM 830 C C . ALA A 1 102 ? -1.450 19.469 8.290 1.00 88.81 102 ALA A C 1
ATOM 832 O O . ALA A 1 102 ? -2.300 19.849 7.483 1.00 88.81 102 ALA A O 1
ATOM 833 N N . ASP A 1 103 ? -0.426 18.695 7.923 1.00 88.94 103 ASP A N 1
ATOM 834 C CA . ASP A 1 103 ? -0.196 18.288 6.537 1.00 88.94 103 ASP A CA 1
ATOM 835 C C . ASP A 1 103 ? -1.080 17.119 6.090 1.00 88.94 103 ASP A C 1
ATOM 837 O O . ASP A 1 103 ? -1.140 16.807 4.901 1.00 88.94 103 ASP A O 1
ATOM 841 N N . TYR A 1 104 ? -1.869 16.534 6.999 1.00 90.75 104 TYR A N 1
ATOM 842 C CA . TYR A 1 104 ? -2.784 15.435 6.683 1.00 90.75 104 TYR A CA 1
ATOM 843 C C . TYR A 1 104 ? -3.751 15.740 5.536 1.00 90.75 104 TYR A C 1
ATOM 845 O O . TYR A 1 104 ? -4.027 14.862 4.721 1.00 90.75 104 TYR A O 1
ATOM 853 N N . GLY A 1 105 ? -4.229 16.982 5.415 1.00 87.62 105 GLY A N 1
ATOM 854 C CA . GLY A 1 105 ? -5.121 17.381 4.317 1.00 87.62 105 GLY A CA 1
ATOM 855 C C . GLY A 1 105 ? -4.456 17.351 2.932 1.00 87.62 105 GLY A C 1
ATOM 856 O O . GLY A 1 105 ? -5.146 17.372 1.918 1.00 87.62 105 GLY A O 1
ATOM 857 N N . ARG A 1 106 ? -3.118 17.289 2.874 1.00 85.88 106 ARG A N 1
ATOM 858 C CA . ARG A 1 106 ? -2.325 17.260 1.635 1.00 85.88 106 ARG A CA 1
ATOM 859 C C . ARG A 1 106 ? -1.593 15.933 1.417 1.00 85.88 106 ARG A C 1
ATOM 861 O O . ARG A 1 106 ? -1.334 15.592 0.270 1.00 85.88 106 ARG A O 1
ATOM 868 N N . GLU A 1 107 ? -1.363 15.146 2.469 1.00 87.12 107 GLU A N 1
ATOM 869 C CA . GLU A 1 107 ? -0.632 13.871 2.416 1.00 87.12 107 GLU A CA 1
ATOM 870 C C . GLU A 1 107 ? -1.329 12.765 1.612 1.00 87.12 107 GLU A C 1
ATOM 872 O O . GLU A 1 107 ? -2.389 12.276 1.992 1.00 87.12 107 GLU A O 1
ATOM 877 N N . ARG A 1 108 ? -0.769 12.353 0.485 1.00 83.69 108 ARG A N 1
ATOM 878 C CA . ARG A 1 108 ? -1.387 11.344 -0.391 1.00 83.69 108 ARG A CA 1
ATOM 879 C C . ARG A 1 108 ? -0.737 9.980 -0.244 1.00 83.69 108 ARG A C 1
ATOM 881 O O . ARG A 1 108 ? -1.336 8.988 -0.664 1.00 83.69 108 ARG A O 1
ATOM 888 N N . ASP A 1 109 ? 0.438 9.941 0.361 1.00 88.69 109 ASP A N 1
ATOM 889 C CA . ASP A 1 109 ? 1.268 8.769 0.373 1.00 88.69 109 ASP A CA 1
ATOM 890 C C . ASP A 1 109 ? 0.983 7.914 1.611 1.00 88.69 109 ASP A C 1
ATOM 892 O O . ASP A 1 109 ? 0.846 8.411 2.733 1.00 88.69 109 ASP A O 1
ATOM 896 N N . PRO A 1 110 ? 0.862 6.597 1.427 1.00 93.06 110 PRO A N 1
ATOM 897 C CA . PRO A 1 110 ? 0.820 5.639 2.510 1.00 93.06 110 PRO A CA 1
ATOM 898 C C . PRO A 1 110 ? 2.218 5.430 3.097 1.00 93.06 110 PRO A C 1
ATOM 900 O O . PRO A 1 110 ? 3.229 5.439 2.388 1.00 93.06 110 PRO A O 1
ATOM 903 N N . ASN A 1 111 ? 2.238 5.135 4.389 1.00 93.81 111 ASN A N 1
ATOM 904 C CA . ASN A 1 111 ? 3.400 4.609 5.078 1.00 93.81 111 ASN A CA 1
ATOM 905 C C . ASN A 1 111 ? 3.361 3.068 5.087 1.00 93.81 111 ASN A C 1
ATOM 907 O O . ASN A 1 111 ? 2.322 2.470 5.362 1.00 93.81 111 ASN A O 1
ATOM 911 N N . GLY A 1 112 ? 4.490 2.403 4.847 1.00 92.44 112 GLY A N 1
ATOM 912 C CA . GLY A 1 112 ? 4.570 0.936 4.839 1.00 92.44 112 GLY A CA 1
ATOM 913 C C . GLY A 1 112 ? 4.509 0.277 6.225 1.00 92.44 112 GLY A C 1
ATOM 914 O O . GLY A 1 112 ? 4.405 -0.944 6.316 1.00 92.44 112 GLY A O 1
ATOM 915 N N . GLY A 1 113 ? 4.592 1.040 7.311 1.00 92.94 113 GLY A N 1
ATOM 916 C CA . GLY A 1 113 ? 4.800 0.517 8.659 1.00 92.94 113 GLY A CA 1
ATOM 917 C C . GLY A 1 113 ? 3.546 0.170 9.445 1.00 92.94 113 GLY A C 1
ATOM 918 O O . GLY A 1 113 ? 3.648 -0.560 10.423 1.00 92.94 113 GLY A O 1
ATOM 919 N N . VAL A 1 114 ? 2.357 0.629 9.042 1.00 95.69 114 VAL A N 1
ATOM 920 C CA . VAL A 1 114 ? 1.087 0.291 9.711 1.00 95.69 114 VAL A CA 1
ATOM 921 C C . VAL A 1 114 ? -0.018 0.129 8.671 1.00 95.69 114 VAL A C 1
ATOM 923 O O . VAL A 1 114 ? -0.476 1.108 8.079 1.00 95.69 114 VAL A O 1
ATOM 926 N N . LEU A 1 115 ? -0.487 -1.107 8.490 1.00 97.38 115 LEU A N 1
ATOM 927 C CA . LEU A 1 115 ? -1.530 -1.463 7.529 1.00 97.38 115 LEU A CA 1
ATOM 928 C C . LEU A 1 115 ? -2.447 -2.544 8.118 1.00 97.38 115 LEU A C 1
ATOM 930 O O . LEU A 1 115 ? -2.020 -3.661 8.414 1.00 97.38 115 LEU A O 1
ATOM 934 N N . TYR A 1 116 ? -3.732 -2.229 8.261 1.00 98.25 116 TYR A N 1
ATOM 935 C CA . TYR A 1 116 ? -4.765 -3.175 8.670 1.00 98.25 116 TYR A CA 1
ATOM 936 C C . TYR A 1 116 ? -5.670 -3.545 7.494 1.00 98.25 116 TYR A C 1
ATOM 938 O O . TYR A 1 116 ? -6.217 -2.668 6.831 1.00 98.25 116 TYR A O 1
ATOM 946 N N . VAL A 1 117 ? -5.859 -4.844 7.259 1.00 98.44 117 VAL A N 1
ATOM 947 C CA . VAL A 1 117 ? -6.763 -5.400 6.247 1.00 98.44 117 VAL A CA 1
ATOM 948 C C . VAL A 1 117 ? -7.885 -6.168 6.922 1.00 98.44 117 VAL A C 1
ATOM 950 O O . VAL A 1 117 ? -7.642 -7.076 7.722 1.00 98.44 117 VAL A O 1
ATOM 953 N N . GLN A 1 118 ? -9.122 -5.844 6.559 1.00 97.19 118 GLN A N 1
ATOM 954 C CA . GLN A 1 118 ? -10.313 -6.516 7.051 1.00 97.19 118 GLN A CA 1
ATOM 955 C C . GLN A 1 118 ? -11.338 -6.786 5.963 1.00 97.19 118 GLN A C 1
ATOM 957 O O . GLN A 1 118 ? -11.513 -5.984 5.054 1.00 97.19 118 GLN A O 1
ATOM 962 N N . ASN A 1 119 ? -12.066 -7.897 6.101 1.00 96.06 119 ASN A N 1
ATOM 963 C CA . ASN A 1 119 ? -13.190 -8.248 5.225 1.00 96.06 119 ASN A CA 1
ATOM 964 C C . ASN A 1 119 ? -12.833 -8.231 3.723 1.00 96.06 119 ASN A C 1
ATOM 966 O O . ASN A 1 119 ? -13.700 -7.991 2.885 1.00 96.06 119 ASN A O 1
ATOM 970 N N . ALA A 1 120 ? -11.563 -8.461 3.384 1.00 96.75 120 ALA A N 1
ATOM 971 C CA . ALA A 1 120 ? -11.110 -8.510 2.004 1.00 96.75 120 ALA A CA 1
ATOM 972 C C . ALA A 1 120 ? -11.654 -9.769 1.320 1.00 96.75 120 ALA A C 1
ATOM 974 O O . ALA A 1 120 ? -11.578 -10.881 1.859 1.00 96.75 120 ALA A O 1
ATOM 975 N N . ALA A 1 121 ? -12.192 -9.603 0.117 1.00 95.31 121 ALA A N 1
ATOM 976 C CA . ALA A 1 121 ? -12.451 -10.724 -0.759 1.00 95.31 121 ALA A CA 1
ATOM 977 C C . ALA A 1 121 ? -11.100 -11.327 -1.163 1.00 95.31 121 ALA A C 1
ATOM 979 O O . ALA A 1 121 ? -10.168 -10.599 -1.515 1.00 95.31 121 ALA A O 1
ATOM 980 N N . PRO A 1 122 ? -10.958 -12.661 -1.150 1.00 95.69 122 PRO A N 1
ATOM 981 C CA . PRO A 1 122 ? -9.670 -13.260 -1.445 1.00 95.69 122 PRO A CA 1
ATOM 982 C C . PRO A 1 122 ? -9.259 -13.012 -2.898 1.00 95.69 122 PRO A C 1
ATOM 984 O O . PRO A 1 122 ? -8.076 -12.985 -3.201 1.00 95.69 122 PRO A O 1
ATOM 987 N N . ASP A 1 123 ? -10.199 -12.832 -3.822 1.00 94.38 123 ASP A N 1
ATOM 988 C CA . ASP A 1 123 ? -9.975 -12.435 -5.217 1.00 94.38 123 ASP A CA 1
ATOM 989 C C . ASP A 1 123 ? -10.287 -10.949 -5.475 1.00 94.38 123 ASP A C 1
ATOM 991 O O . ASP A 1 123 ? -10.471 -10.541 -6.620 1.00 94.38 123 ASP A O 1
ATOM 995 N N . GLY A 1 124 ? -10.354 -10.149 -4.407 1.00 95.31 124 GLY A N 1
ATOM 996 C CA . GLY A 1 124 ? -10.585 -8.709 -4.449 1.00 95.31 124 GLY A CA 1
ATOM 997 C C . GLY A 1 124 ? -9.308 -7.882 -4.640 1.00 95.31 124 GLY A C 1
ATOM 998 O O . GLY A 1 124 ? -8.190 -8.410 -4.593 1.00 95.31 124 GLY A O 1
ATOM 999 N N . PRO A 1 125 ? -9.454 -6.563 -4.853 1.00 97.00 125 PRO A N 1
ATOM 1000 C CA . PRO A 1 125 ? -8.326 -5.670 -5.082 1.00 97.00 125 PRO A CA 1
ATOM 1001 C C . PRO A 1 125 ? -7.371 -5.534 -3.887 1.00 97.00 125 PRO A C 1
ATOM 1003 O O . PRO A 1 125 ? -6.184 -5.342 -4.117 1.00 97.00 125 PRO A O 1
ATOM 1006 N N . ALA A 1 126 ? -7.812 -5.680 -2.634 1.00 97.81 126 ALA A N 1
ATOM 1007 C CA . ALA A 1 126 ? -6.920 -5.684 -1.471 1.00 97.81 126 ALA A CA 1
ATOM 1008 C C . ALA A 1 126 ? -5.968 -6.888 -1.489 1.00 97.81 126 ALA A C 1
ATOM 1010 O O . ALA A 1 126 ? -4.772 -6.751 -1.227 1.00 97.81 126 ALA A O 1
ATOM 1011 N N . ALA A 1 127 ? -6.491 -8.069 -1.831 1.00 97.44 127 ALA A N 1
ATOM 1012 C CA . ALA A 1 127 ? -5.685 -9.275 -1.976 1.00 97.44 127 ALA A CA 1
ATOM 1013 C C . ALA A 1 127 ? -4.699 -9.150 -3.151 1.00 97.44 127 ALA A C 1
ATOM 1015 O O . ALA A 1 127 ? -3.533 -9.521 -3.009 1.00 97.44 127 ALA A O 1
ATOM 1016 N N . TRP A 1 128 ? -5.153 -8.577 -4.275 1.00 97.81 128 TRP A N 1
ATOM 1017 C CA . TRP A 1 128 ? -4.300 -8.257 -5.423 1.00 97.81 128 TRP A CA 1
ATOM 1018 C C . TRP A 1 128 ? -3.179 -7.291 -5.039 1.00 97.81 128 TRP A C 1
ATOM 1020 O O . TRP A 1 128 ? -2.021 -7.571 -5.322 1.00 97.81 128 TRP A O 1
ATOM 1030 N N . LEU A 1 129 ? -3.505 -6.195 -4.345 1.00 98.06 129 LEU A N 1
ATOM 1031 C CA . LEU A 1 129 ? -2.557 -5.156 -3.938 1.00 98.06 129 LEU A CA 1
ATOM 1032 C C . LEU A 1 129 ? -1.400 -5.757 -3.146 1.00 98.06 129 LEU A C 1
ATOM 1034 O O . LEU A 1 129 ? -0.246 -5.555 -3.512 1.00 98.06 129 LEU A O 1
ATOM 1038 N N . LEU A 1 130 ? -1.693 -6.535 -2.100 1.00 98.06 130 LEU A N 1
ATOM 1039 C CA . LEU A 1 130 ? -0.647 -7.152 -1.281 1.00 98.06 130 LEU A CA 1
ATOM 1040 C C . LEU A 1 130 ? 0.195 -8.152 -2.079 1.00 98.06 130 LEU A C 1
ATOM 1042 O O . LEU A 1 130 ? 1.407 -8.232 -1.886 1.00 98.06 130 LEU A O 1
ATOM 1046 N N . ALA A 1 131 ? -0.435 -8.923 -2.967 1.00 97.81 131 ALA A N 1
ATOM 1047 C CA . ALA A 1 131 ? 0.275 -9.877 -3.808 1.00 97.81 131 ALA A CA 1
ATOM 1048 C C . ALA A 1 131 ? 1.162 -9.197 -4.855 1.00 97.81 131 ALA A C 1
ATOM 1050 O O . ALA A 1 131 ? 2.217 -9.730 -5.194 1.00 97.81 131 ALA A O 1
ATOM 1051 N N . GLU A 1 132 ? 0.751 -8.032 -5.340 1.00 97.56 132 GLU A N 1
ATOM 1052 C CA . GLU A 1 132 ? 1.482 -7.243 -6.317 1.00 97.56 132 GLU A CA 1
ATOM 1053 C C . GLU A 1 132 ? 2.731 -6.592 -5.713 1.00 97.56 132 GLU A C 1
ATOM 1055 O O . GLU A 1 132 ? 3.762 -6.551 -6.377 1.00 97.56 132 GLU A O 1
ATOM 1060 N N . VAL A 1 133 ? 2.688 -6.130 -4.455 1.00 96.25 133 VAL A N 1
ATOM 1061 C CA . VAL A 1 133 ? 3.895 -5.635 -3.753 1.00 96.25 133 VAL A CA 1
ATOM 1062 C C . VAL A 1 133 ? 5.018 -6.680 -3.802 1.00 96.25 133 VAL A C 1
ATOM 1064 O O . VAL A 1 133 ? 6.183 -6.354 -4.014 1.00 96.25 133 VAL A O 1
ATOM 1067 N N . VAL A 1 134 ? 4.650 -7.955 -3.669 1.00 95.62 134 VAL A N 1
ATOM 1068 C CA . VAL A 1 134 ? 5.558 -9.106 -3.735 1.00 95.62 134 VAL A CA 1
ATOM 1069 C C . VAL A 1 134 ? 5.962 -9.402 -5.180 1.00 95.62 134 VAL A C 1
ATOM 1071 O O . VAL A 1 134 ? 7.152 -9.511 -5.469 1.00 95.62 134 VAL A O 1
ATOM 1074 N N . ASP A 1 135 ? 4.986 -9.531 -6.087 1.00 95.81 135 ASP A N 1
ATOM 1075 C CA . ASP A 1 135 ? 5.202 -9.936 -7.485 1.00 95.81 135 ASP A CA 1
ATOM 1076 C C . ASP A 1 135 ? 6.121 -8.963 -8.231 1.00 95.81 135 ASP A C 1
ATOM 1078 O O . ASP A 1 135 ? 6.986 -9.392 -8.993 1.00 95.81 135 ASP A O 1
ATOM 1082 N N . ARG A 1 136 ? 5.981 -7.661 -7.965 1.00 93.25 136 ARG A N 1
ATOM 1083 C CA . ARG A 1 136 ? 6.743 -6.589 -8.611 1.00 93.25 136 ARG A CA 1
ATOM 1084 C C . ARG A 1 136 ? 8.246 -6.733 -8.387 1.00 93.25 136 ARG A C 1
ATOM 1086 O O . ARG 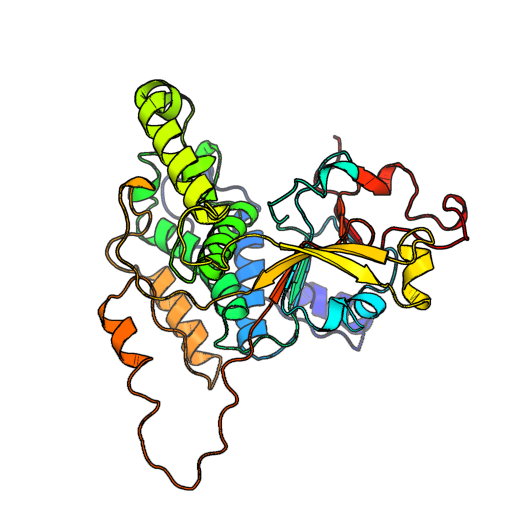A 1 136 ? 9.004 -6.752 -9.354 1.00 93.25 136 ARG A O 1
ATOM 1093 N N . LEU A 1 137 ? 8.664 -6.948 -7.136 1.00 90.69 137 LEU A N 1
ATOM 1094 C CA . LEU A 1 137 ? 10.069 -7.199 -6.809 1.00 90.69 137 LEU A CA 1
ATOM 1095 C C . LEU A 1 137 ? 10.564 -8.516 -7.422 1.00 90.69 137 LEU A C 1
ATOM 1097 O O . LEU A 1 137 ? 11.670 -8.561 -7.953 1.00 90.69 137 LEU A O 1
ATOM 1101 N N . LEU A 1 138 ? 9.755 -9.581 -7.395 1.00 92.69 138 LEU A N 1
ATOM 1102 C CA . LEU A 1 138 ? 10.153 -10.865 -7.989 1.00 92.69 138 LEU A CA 1
ATOM 1103 C C . LEU A 1 138 ? 10.356 -10.764 -9.501 1.00 92.69 138 LEU A C 1
ATOM 1105 O O . LEU A 1 138 ? 11.295 -11.361 -10.015 1.00 92.69 138 LEU A O 1
ATOM 1109 N N . ARG A 1 139 ? 9.519 -9.993 -10.206 1.00 91.88 139 ARG A N 1
ATOM 1110 C CA . ARG A 1 139 ? 9.662 -9.744 -11.648 1.00 91.88 139 ARG A CA 1
ATOM 1111 C C . ARG A 1 139 ? 10.955 -8.999 -11.984 1.00 91.88 139 ARG A C 1
ATOM 1113 O O . ARG A 1 139 ? 11.556 -9.305 -13.007 1.00 91.88 139 ARG A O 1
ATOM 1120 N N . TRP A 1 140 ? 11.383 -8.063 -11.139 1.00 87.75 140 TRP A N 1
ATOM 1121 C CA . TRP A 1 140 ? 12.662 -7.363 -11.309 1.00 87.75 140 TRP A CA 1
ATOM 1122 C C . TRP A 1 140 ? 13.868 -8.219 -10.912 1.00 87.75 140 TRP A C 1
ATOM 1124 O O . TRP A 1 140 ? 14.925 -8.126 -11.517 1.00 87.75 140 TRP A O 1
ATOM 1134 N N . ILE A 1 141 ? 13.735 -9.116 -9.936 1.00 87.62 141 ILE A N 1
ATOM 1135 C CA . ILE A 1 141 ? 14.810 -10.080 -9.649 1.00 87.62 141 ILE A CA 1
ATOM 1136 C C . ILE A 1 141 ? 14.945 -11.086 -10.800 1.00 87.62 141 ILE A C 1
ATOM 1138 O O . ILE A 1 141 ? 16.058 -11.417 -11.203 1.00 87.62 141 ILE A O 1
ATOM 1142 N N . ASP A 1 142 ? 13.820 -11.546 -11.353 1.00 89.31 142 ASP A N 1
ATOM 1143 C CA . ASP A 1 142 ? 13.766 -12.492 -12.472 1.00 89.31 142 ASP A CA 1
ATOM 1144 C C . ASP A 1 142 ? 14.514 -11.987 -13.724 1.00 89.31 142 ASP A C 1
ATOM 1146 O O . ASP A 1 142 ? 15.093 -12.798 -14.449 1.00 89.31 142 ASP A O 1
ATOM 1150 N N . ASP A 1 143 ? 14.522 -10.674 -13.989 1.00 87.00 143 ASP A N 1
ATOM 1151 C CA . ASP A 1 143 ? 15.246 -10.066 -15.117 1.00 87.00 143 ASP A CA 1
ATOM 1152 C C . ASP A 1 143 ? 16.619 -9.481 -14.734 1.00 87.00 143 ASP A C 1
ATOM 1154 O O . ASP A 1 143 ? 17.263 -8.817 -15.553 1.00 87.00 143 ASP A O 1
ATOM 1158 N N . GLY A 1 144 ? 17.081 -9.737 -13.503 1.00 83.62 144 GLY A N 1
ATOM 1159 C CA . GLY A 1 144 ? 18.333 -9.199 -12.969 1.00 83.62 144 GLY A CA 1
ATOM 1160 C C . GLY A 1 144 ? 18.359 -7.671 -12.968 1.00 83.62 144 GLY A C 1
ATOM 1161 O O . GLY A 1 144 ? 19.387 -7.080 -13.298 1.00 83.62 144 GLY A O 1
ATOM 1162 N N . PHE A 1 145 ? 17.206 -7.049 -12.709 1.00 82.81 145 PHE A N 1
ATOM 1163 C CA . PHE A 1 145 ? 16.970 -5.607 -12.715 1.00 82.81 145 PHE A CA 1
ATOM 1164 C C . PHE A 1 145 ? 17.335 -4.927 -14.039 1.00 82.81 145 PHE A C 1
ATOM 1166 O O . PHE A 1 145 ? 17.548 -3.712 -14.101 1.00 82.81 145 PHE A O 1
ATOM 1173 N N . SER A 1 146 ? 17.431 -5.695 -15.130 1.00 83.38 146 SER A N 1
ATOM 1174 C CA . SER A 1 146 ? 17.980 -5.201 -16.390 1.00 83.38 146 SER A CA 1
ATOM 1175 C C . SER A 1 146 ? 17.159 -4.052 -16.967 1.00 83.38 146 SER A C 1
ATOM 1177 O O . SER A 1 146 ? 17.736 -3.142 -17.567 1.00 83.38 146 SER A O 1
ATOM 1179 N N . LEU A 1 147 ? 15.836 -4.093 -16.807 1.00 79.69 147 LEU A N 1
ATOM 1180 C CA . LEU A 1 147 ? 14.930 -3.070 -17.318 1.00 79.69 147 LEU A CA 1
ATOM 1181 C C . LEU A 1 147 ? 14.904 -1.810 -16.445 1.00 79.69 147 LEU A C 1
ATOM 1183 O O . LEU A 1 147 ? 14.764 -0.701 -16.955 1.00 79.69 147 LEU A O 1
ATOM 1187 N N . THR A 1 148 ? 15.042 -1.960 -15.129 1.00 76.56 148 THR A N 1
ATOM 1188 C CA . THR A 1 148 ? 14.911 -0.840 -14.193 1.00 76.56 148 THR A CA 1
ATOM 1189 C C . THR A 1 148 ? 16.228 -0.095 -13.990 1.00 76.56 148 THR A C 1
ATOM 1191 O O . THR A 1 148 ? 16.206 1.130 -13.857 1.00 76.56 148 THR A O 1
ATOM 1194 N N . ARG A 1 149 ? 17.379 -0.779 -14.042 1.00 75.44 149 ARG A N 1
ATOM 1195 C CA . ARG A 1 149 ? 18.716 -0.194 -13.806 1.00 75.44 149 ARG A CA 1
ATOM 1196 C C . ARG A 1 149 ? 19.129 0.896 -14.796 1.00 75.44 149 ARG A C 1
ATOM 1198 O O . ARG A 1 149 ? 20.021 1.683 -14.506 1.00 75.44 149 ARG A O 1
ATOM 1205 N N . THR A 1 150 ? 18.526 0.937 -15.985 1.00 69.88 150 THR A N 1
ATOM 1206 C CA . THR A 1 150 ? 18.859 1.951 -17.000 1.00 69.88 150 THR A CA 1
ATOM 1207 C C . THR A 1 150 ? 18.310 3.328 -16.651 1.00 69.88 150 THR A C 1
ATOM 1209 O O . THR A 1 150 ? 18.749 4.323 -17.219 1.00 69.88 150 THR A O 1
ATOM 1212 N N . THR A 1 151 ? 17.342 3.394 -15.736 1.00 65.88 151 THR A N 1
ATOM 1213 C CA . THR A 1 151 ? 16.685 4.643 -15.339 1.00 65.88 151 THR A CA 1
ATOM 1214 C C . THR A 1 151 ? 16.635 4.850 -13.828 1.00 65.88 151 THR A C 1
ATOM 1216 O O . THR A 1 151 ? 16.381 5.970 -13.393 1.00 65.88 151 THR A O 1
ATOM 1219 N N . HIS A 1 152 ? 16.885 3.806 -13.034 1.00 74.88 152 HIS A N 1
ATOM 1220 C CA . HIS A 1 152 ? 16.814 3.819 -11.574 1.00 74.88 152 HIS A CA 1
ATOM 1221 C C . HIS A 1 152 ? 18.149 3.403 -10.962 1.00 74.88 152 HIS A C 1
ATOM 1223 O O . HIS A 1 152 ? 18.814 2.490 -11.453 1.00 74.88 152 HIS A O 1
ATOM 1229 N N . SER A 1 153 ? 18.518 4.035 -9.850 1.00 69.44 153 S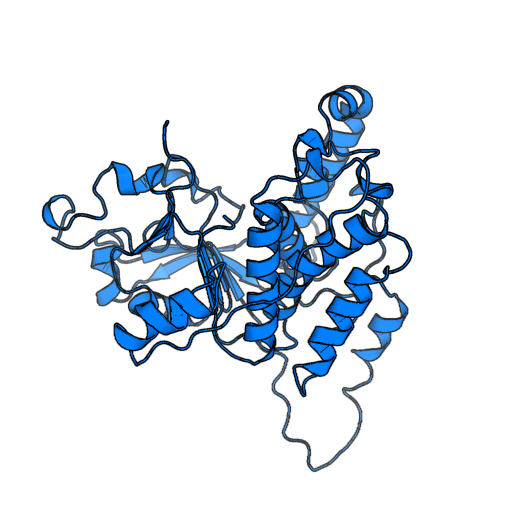ER A N 1
ATOM 1230 C CA . SER A 1 153 ? 19.707 3.638 -9.100 1.00 69.44 153 SER A CA 1
ATOM 1231 C C . SER A 1 153 ? 19.387 2.445 -8.205 1.00 69.44 153 SER A C 1
ATOM 1233 O O . SER A 1 153 ? 18.545 2.531 -7.313 1.00 69.44 153 SER A O 1
ATOM 1235 N N . LEU A 1 154 ? 20.103 1.338 -8.403 1.00 65.50 154 LEU A N 1
ATOM 1236 C CA . LEU A 1 154 ? 20.078 0.215 -7.463 1.00 65.50 154 LEU A CA 1
ATOM 1237 C C . LEU A 1 154 ? 20.755 0.569 -6.136 1.00 65.50 154 LEU A C 1
ATOM 1239 O O . LEU A 1 154 ? 20.459 -0.049 -5.126 1.00 65.50 154 LEU A O 1
ATOM 1243 N N . ALA A 1 155 ? 21.622 1.586 -6.098 1.00 59.84 155 ALA A N 1
ATOM 1244 C CA . ALA A 1 155 ? 22.261 2.011 -4.854 1.00 59.84 155 ALA A CA 1
ATOM 1245 C C . ALA A 1 155 ? 21.282 2.717 -3.901 1.00 59.84 155 ALA A C 1
ATOM 1247 O O . ALA A 1 155 ? 21.491 2.698 -2.692 1.00 59.84 155 ALA A O 1
ATOM 1248 N N . THR A 1 156 ? 20.213 3.330 -4.422 1.00 60.81 156 THR A N 1
ATOM 1249 C CA . THR A 1 156 ? 19.223 4.040 -3.593 1.00 60.81 156 THR A CA 1
ATOM 1250 C C . THR A 1 156 ? 18.031 3.175 -3.194 1.00 60.81 156 THR A C 1
ATOM 1252 O O . THR A 1 156 ? 17.201 3.633 -2.418 1.00 60.81 156 THR A O 1
ATOM 1255 N N . TRP A 1 157 ? 17.924 1.948 -3.717 1.00 64.94 157 TRP A N 1
ATOM 1256 C CA . TRP A 1 157 ? 16.802 1.022 -3.501 1.00 64.94 157 TRP A CA 1
ATOM 1257 C C . TRP A 1 157 ? 15.393 1.623 -3.696 1.00 64.94 157 TRP A C 1
ATOM 1259 O O . TRP A 1 157 ? 14.396 1.051 -3.257 1.00 64.94 157 TRP A O 1
ATOM 1269 N N . CYS A 1 158 ? 15.295 2.741 -4.411 1.00 65.00 158 CYS A N 1
ATOM 1270 C CA . CYS A 1 158 ? 14.042 3.442 -4.657 1.00 65.00 158 CYS A CA 1
ATOM 1271 C C . CYS A 1 158 ? 13.120 2.550 -5.514 1.00 65.00 158 CYS A C 1
ATOM 1273 O O . CYS A 1 158 ? 13.547 2.085 -6.573 1.00 65.00 158 CYS A O 1
ATOM 1275 N N . ASN A 1 159 ? 11.900 2.269 -5.030 1.00 62.56 159 ASN A N 1
ATOM 1276 C CA . ASN A 1 159 ? 10.936 1.236 -5.495 1.00 62.56 159 ASN A CA 1
ATOM 1277 C C . ASN A 1 159 ? 11.172 -0.202 -5.088 1.00 62.56 159 ASN A C 1
ATOM 1279 O O . ASN A 1 159 ? 10.259 -1.020 -5.191 1.00 62.56 159 ASN A O 1
ATOM 1283 N N . TYR A 1 160 ? 12.377 -0.532 -4.656 1.00 66.94 160 TYR A N 1
ATOM 1284 C CA . TYR A 1 160 ? 12.705 -1.887 -4.240 1.00 66.94 160 TYR A CA 1
ATOM 1285 C C . TYR A 1 160 ? 12.508 -2.074 -2.732 1.00 66.94 160 TYR A C 1
ATOM 1287 O O . TYR A 1 160 ? 12.450 -3.205 -2.245 1.00 66.94 160 TYR A O 1
ATOM 1295 N N . MET A 1 161 ? 12.373 -0.962 -2.001 1.00 78.75 161 MET A N 1
ATOM 1296 C CA . MET A 1 161 ? 11.774 -0.934 -0.675 1.00 78.75 161 MET A CA 1
ATOM 1297 C C . MET A 1 161 ? 10.267 -1.167 -0.774 1.00 78.75 161 MET A C 1
ATOM 1299 O O . MET A 1 161 ? 9.600 -0.835 -1.756 1.00 78.75 161 MET A O 1
ATOM 1303 N N . ASP A 1 162 ? 9.716 -1.758 0.272 1.00 85.12 162 ASP A N 1
ATOM 1304 C CA . ASP A 1 162 ? 8.324 -2.177 0.300 1.00 85.12 162 ASP A CA 1
ATOM 1305 C C . ASP A 1 162 ? 7.324 -1.018 0.320 1.00 85.12 162 ASP A C 1
ATOM 1307 O O . ASP A 1 162 ? 6.250 -1.153 -0.261 1.00 85.12 162 ASP A O 1
ATOM 1311 N N . GLN A 1 163 ? 7.666 0.120 0.930 1.00 89.38 163 GLN A N 1
ATOM 1312 C CA . GLN A 1 163 ? 6.814 1.313 0.934 1.00 89.38 163 GLN A CA 1
ATOM 1313 C C . GLN A 1 163 ? 6.571 1.857 -0.481 1.00 89.38 163 GLN A C 1
ATOM 1315 O O . GLN A 1 163 ? 5.438 2.183 -0.830 1.00 89.38 163 GLN A O 1
ATOM 1320 N N . ASP A 1 164 ? 7.599 1.910 -1.320 1.00 87.75 164 ASP A N 1
ATOM 1321 C CA . ASP A 1 164 ? 7.468 2.406 -2.690 1.00 87.75 164 ASP A CA 1
ATOM 1322 C C . ASP A 1 164 ? 6.712 1.402 -3.579 1.00 87.75 164 ASP A C 1
ATOM 1324 O O . ASP A 1 164 ? 5.793 1.767 -4.318 1.00 87.75 164 ASP A O 1
ATOM 1328 N N . ALA A 1 165 ? 7.012 0.105 -3.438 1.00 90.62 165 ALA A N 1
ATOM 1329 C CA . ALA A 1 165 ? 6.255 -0.952 -4.108 1.00 90.62 165 ALA A CA 1
ATOM 1330 C C . ALA A 1 165 ? 4.768 -0.944 -3.697 1.00 90.62 165 ALA A C 1
ATOM 1332 O O . ALA A 1 165 ? 3.883 -1.165 -4.533 1.00 90.62 165 ALA A O 1
ATOM 1333 N N . LEU A 1 166 ? 4.479 -0.642 -2.425 1.00 95.12 166 LEU A N 1
ATOM 1334 C CA . LEU A 1 166 ? 3.129 -0.430 -1.908 1.00 95.12 166 LEU A CA 1
ATOM 1335 C C . LEU A 1 166 ? 2.451 0.774 -2.578 1.00 95.12 166 LEU A C 1
ATOM 1337 O O . LEU A 1 166 ? 1.301 0.647 -3.005 1.00 95.12 166 LEU A O 1
ATOM 1341 N N . ARG A 1 167 ? 3.142 1.911 -2.729 1.00 94.62 167 ARG A N 1
ATOM 1342 C CA . ARG A 1 167 ? 2.612 3.114 -3.407 1.00 94.62 167 ARG A CA 1
ATOM 1343 C C . ARG A 1 167 ? 2.197 2.834 -4.848 1.00 94.62 167 ARG A C 1
ATOM 1345 O O . ARG A 1 167 ? 1.119 3.256 -5.281 1.00 94.62 167 ARG A O 1
ATOM 1352 N N . ASP A 1 168 ? 2.996 2.070 -5.583 1.00 94.56 168 ASP A N 1
ATOM 1353 C CA . ASP A 1 168 ? 2.649 1.689 -6.951 1.00 94.56 168 ASP A CA 1
ATOM 1354 C C . ASP A 1 168 ? 1.491 0.681 -7.017 1.00 94.56 168 ASP A C 1
ATOM 1356 O O . ASP A 1 168 ? 0.619 0.780 -7.890 1.00 94.56 168 ASP A O 1
ATOM 1360 N N . ALA A 1 169 ? 1.430 -0.275 -6.085 1.00 96.75 169 ALA A N 1
ATOM 1361 C CA . ALA A 1 169 ? 0.314 -1.219 -5.991 1.00 96.75 169 ALA A CA 1
ATOM 1362 C C . ALA A 1 169 ? -0.999 -0.499 -5.656 1.00 96.75 169 ALA A C 1
ATOM 1364 O O . ALA A 1 169 ? -2.037 -0.782 -6.260 1.00 96.75 169 ALA A O 1
ATOM 1365 N N . ILE A 1 170 ? -0.940 0.496 -4.773 1.00 96.56 170 ILE A N 1
ATOM 1366 C CA . ILE A 1 170 ? -2.061 1.379 -4.449 1.00 96.56 170 ILE A CA 1
ATOM 1367 C C . ILE A 1 170 ? -2.495 2.185 -5.665 1.00 96.56 170 ILE A C 1
ATOM 1369 O O . ILE A 1 170 ? -3.680 2.196 -5.995 1.00 96.56 170 ILE A O 1
ATOM 1373 N N . SER A 1 171 ? -1.551 2.800 -6.375 1.00 95.62 171 SER A N 1
ATOM 1374 C CA . SER A 1 171 ? -1.852 3.537 -7.604 1.00 95.62 171 SER A CA 1
ATOM 1375 C C . SER A 1 171 ? -2.525 2.636 -8.643 1.00 95.62 171 SER A C 1
ATOM 1377 O O . SER A 1 171 ? -3.477 3.048 -9.306 1.00 95.62 171 SER A O 1
ATOM 1379 N N . SER A 1 172 ? -2.098 1.373 -8.723 1.00 96.19 172 SER A N 1
ATOM 1380 C CA . SER A 1 172 ? -2.682 0.392 -9.635 1.00 96.19 172 SER A CA 1
ATOM 1381 C C . SER A 1 172 ? -4.144 0.072 -9.295 1.00 96.19 172 SER A C 1
ATOM 1383 O O . SER A 1 172 ? -5.014 0.151 -10.165 1.00 96.19 172 SER A O 1
ATOM 1385 N N . VAL A 1 173 ? -4.463 -0.229 -8.027 1.00 96.31 173 VAL A N 1
ATOM 1386 C CA . VAL A 1 173 ? -5.860 -0.511 -7.636 1.00 96.31 173 VAL A CA 1
ATOM 1387 C C . VAL A 1 173 ? -6.741 0.734 -7.640 1.00 96.31 173 VAL A C 1
ATOM 1389 O O . VAL A 1 173 ? -7.943 0.641 -7.860 1.00 96.31 173 VAL A O 1
ATOM 1392 N N . ARG A 1 174 ? -6.165 1.914 -7.429 1.00 93.81 174 ARG A N 1
ATOM 1393 C CA . ARG A 1 174 ? -6.870 3.196 -7.511 1.00 93.81 174 ARG A CA 1
ATOM 1394 C C . ARG A 1 174 ? -7.331 3.486 -8.942 1.00 93.81 174 ARG A C 1
ATOM 1396 O O . ARG A 1 174 ? -8.440 3.972 -9.154 1.00 93.81 174 ARG A O 1
ATOM 1403 N N . LEU A 1 175 ? -6.502 3.131 -9.924 1.00 93.62 175 LEU A N 1
ATOM 1404 C CA . LEU A 1 175 ? -6.791 3.311 -11.348 1.00 93.62 175 LEU A CA 1
ATOM 1405 C C . LEU A 1 175 ? -7.503 2.114 -11.995 1.00 93.62 175 LEU A C 1
ATOM 1407 O O . LEU A 1 175 ? -8.093 2.264 -13.061 1.00 93.62 175 LEU A O 1
ATOM 1411 N N . GLY A 1 176 ? -7.457 0.926 -11.387 1.00 93.75 176 GLY A N 1
ATOM 1412 C CA . GLY A 1 176 ? -7.964 -0.303 -12.006 1.00 93.75 176 GLY A CA 1
ATOM 1413 C C . GLY A 1 176 ? -7.120 -0.783 -13.195 1.00 93.75 176 GLY A C 1
ATOM 1414 O O . GLY A 1 176 ? -7.628 -1.490 -14.067 1.00 93.75 176 GLY A O 1
ATOM 1415 N N . ARG A 1 177 ? -5.828 -0.442 -13.217 1.00 94.38 177 ARG A N 1
ATOM 1416 C CA . ARG A 1 177 ? -4.835 -0.874 -14.216 1.00 94.38 177 ARG A CA 1
ATOM 1417 C C . ARG A 1 177 ? -3.467 -0.996 -13.562 1.00 94.38 177 ARG A C 1
ATOM 1419 O O . ARG A 1 177 ? -3.221 -0.359 -12.547 1.00 94.38 177 ARG A O 1
ATOM 1426 N N . LEU A 1 178 ? -2.566 -1.771 -14.151 1.00 95.81 178 LEU A N 1
ATOM 1427 C CA . LEU A 1 178 ? -1.181 -1.793 -13.692 1.00 95.81 178 LEU A CA 1
ATOM 1428 C C . LEU A 1 178 ? -0.529 -0.413 -13.893 1.00 95.81 178 LEU A C 1
ATOM 1430 O O . LEU A 1 178 ? -0.632 0.168 -14.979 1.00 95.81 178 LEU A O 1
ATOM 1434 N N . PHE A 1 179 ? 0.114 0.112 -12.848 1.00 95.62 179 PHE A N 1
ATOM 1435 C CA . PHE A 1 179 ? 0.716 1.442 -12.858 1.00 95.62 179 PHE A CA 1
ATOM 1436 C C . PHE A 1 179 ? 1.927 1.554 -11.913 1.00 95.62 179 PHE A C 1
ATOM 1438 O O . PHE A 1 179 ? 2.003 0.849 -10.904 1.00 95.62 179 PHE A O 1
ATOM 1445 N N . PHE A 1 180 ? 2.866 2.442 -12.259 1.00 93.94 180 PHE A N 1
ATOM 1446 C CA . PHE A 1 180 ? 4.181 2.601 -11.614 1.00 93.94 180 PHE A CA 1
ATOM 1447 C C . PHE A 1 180 ? 4.443 4.071 -11.227 1.00 93.94 180 PHE A C 1
ATOM 1449 O O . PHE A 1 180 ? 5.442 4.664 -11.630 1.00 93.94 180 PHE A O 1
ATOM 1456 N N . ALA A 1 181 ? 3.485 4.703 -10.546 1.00 92.38 181 ALA A N 1
ATOM 1457 C CA . ALA A 1 181 ? 3.507 6.137 -10.263 1.00 92.38 181 ALA A CA 1
ATOM 1458 C C . ALA A 1 181 ? 4.730 6.587 -9.448 1.00 92.38 181 ALA A C 1
ATOM 1460 O O . ALA A 1 181 ? 5.471 7.451 -9.910 1.00 92.38 181 ALA A O 1
ATOM 1461 N N . ALA A 1 182 ? 4.938 6.011 -8.262 1.00 90.50 182 ALA A N 1
ATOM 1462 C CA . ALA A 1 182 ? 6.073 6.324 -7.397 1.00 90.50 182 ALA A CA 1
ATOM 1463 C C . ALA A 1 182 ? 7.377 5.991 -8.119 1.00 90.50 182 ALA A C 1
ATOM 1465 O O . ALA A 1 182 ? 8.292 6.817 -8.157 1.00 90.50 182 ALA A O 1
ATOM 1466 N N . SER A 1 183 ? 7.401 4.855 -8.832 1.00 89.25 183 SER A N 1
ATOM 1467 C CA . SER A 1 183 ? 8.601 4.476 -9.565 1.00 89.25 183 SER A CA 1
ATOM 1468 C C . SER A 1 183 ? 9.047 5.499 -10.589 1.00 89.25 183 SER A C 1
ATOM 1470 O O . SER A 1 183 ? 10.229 5.836 -10.666 1.00 89.25 183 SER A O 1
ATOM 1472 N N . MET A 1 184 ? 8.097 6.026 -11.351 1.00 90.25 184 MET A N 1
ATOM 1473 C CA . MET A 1 184 ? 8.383 7.010 -12.382 1.00 90.25 184 MET A CA 1
ATOM 1474 C C . MET A 1 184 ? 8.701 8.393 -11.830 1.00 90.25 184 MET A C 1
ATOM 1476 O O . MET A 1 184 ? 9.499 9.108 -12.438 1.00 90.25 184 MET A O 1
ATOM 1480 N N . ARG A 1 185 ? 8.095 8.766 -10.699 1.00 88.25 185 ARG A N 1
ATOM 1481 C CA . ARG A 1 185 ? 8.271 10.083 -10.080 1.00 88.25 185 ARG A CA 1
ATOM 1482 C C . ARG A 1 185 ? 9.613 10.205 -9.375 1.00 88.25 185 ARG A C 1
ATOM 1484 O O . ARG A 1 185 ? 10.405 11.095 -9.697 1.00 88.25 185 ARG A O 1
ATOM 1491 N N . ASP A 1 186 ? 9.873 9.285 -8.455 1.00 84.12 186 ASP A N 1
ATOM 1492 C CA . ASP A 1 186 ? 10.812 9.537 -7.362 1.00 84.12 186 ASP A CA 1
ATOM 1493 C C . ASP A 1 186 ? 12.184 8.915 -7.615 1.00 84.12 186 ASP A C 1
ATOM 1495 O O . ASP A 1 186 ? 13.210 9.417 -7.149 1.00 84.12 186 ASP A O 1
ATOM 1499 N N . CYS A 1 187 ? 12.222 7.856 -8.421 1.00 81.88 187 CYS A N 1
ATOM 1500 C CA . CYS A 1 187 ? 13.345 6.927 -8.419 1.00 81.88 187 CYS A CA 1
ATOM 1501 C C . CYS A 1 187 ? 14.297 7.057 -9.606 1.00 81.88 187 CYS A C 1
ATOM 1503 O O . CYS A 1 187 ? 15.236 6.268 -9.750 1.00 81.88 187 CYS A O 1
ATOM 1505 N N . ARG A 1 188 ? 14.098 8.083 -10.434 1.00 84.88 188 ARG A N 1
ATOM 1506 C CA . ARG A 1 188 ? 15.063 8.469 -11.464 1.00 84.88 188 ARG A CA 1
ATOM 1507 C C . ARG A 1 188 ? 16.344 8.992 -10.822 1.00 84.88 188 ARG A C 1
ATOM 1509 O O . ARG A 1 188 ? 16.290 9.751 -9.853 1.00 84.88 188 ARG A O 1
ATOM 1516 N N . THR A 1 189 ? 17.500 8.600 -11.363 1.00 84.56 189 THR A N 1
ATOM 1517 C CA . THR A 1 189 ? 18.786 9.101 -10.849 1.00 84.56 189 THR A CA 1
ATOM 1518 C C . THR A 1 189 ? 18.889 10.615 -11.032 1.00 84.56 189 THR A C 1
ATOM 1520 O O . THR A 1 189 ? 18.228 11.194 -11.899 1.00 84.56 189 THR A O 1
ATOM 1523 N N . GLY A 1 190 ? 19.714 11.269 -10.208 1.00 86.44 190 GLY A N 1
ATOM 1524 C CA . GLY A 1 190 ? 19.987 12.700 -10.358 1.00 86.44 190 GLY A CA 1
ATOM 1525 C C . GLY A 1 190 ? 20.499 13.024 -11.761 1.00 86.44 190 GLY A C 1
ATOM 1526 O O . GLY A 1 190 ? 19.936 13.893 -12.421 1.00 86.44 190 GLY A O 1
ATOM 1527 N N . GLU A 1 191 ? 21.457 12.237 -12.264 1.00 88.88 191 GLU A N 1
ATOM 1528 C CA . GLU A 1 191 ? 22.033 12.439 -13.597 1.00 88.88 191 GLU A CA 1
ATOM 1529 C C . GLU A 1 191 ? 20.985 12.293 -14.708 1.00 88.88 191 GLU A C 1
ATOM 1531 O O . GLU A 1 191 ? 20.982 13.068 -15.664 1.00 88.88 191 GLU A O 1
ATOM 1536 N N . TRP A 1 192 ? 20.068 11.321 -14.592 1.00 89.06 192 TRP A N 1
ATOM 1537 C CA . TRP A 1 192 ? 19.006 11.149 -15.582 1.00 89.06 192 TRP A CA 1
ATOM 1538 C C . TRP A 1 192 ? 18.040 12.334 -15.576 1.00 89.06 192 TRP A C 1
ATOM 1540 O O . TRP A 1 192 ? 17.723 12.845 -16.650 1.00 89.06 192 TRP A O 1
ATOM 1550 N N . ARG A 1 193 ? 17.607 12.792 -14.389 1.00 90.88 193 ARG A N 1
ATOM 1551 C CA . ARG A 1 193 ? 16.698 13.943 -14.245 1.00 90.88 193 ARG A CA 1
ATOM 1552 C C . ARG A 1 193 ? 17.312 15.223 -14.796 1.00 90.88 193 ARG A C 1
ATOM 1554 O O . ARG A 1 193 ? 16.622 15.973 -15.472 1.00 90.88 193 ARG A O 1
ATOM 1561 N N . GLU A 1 194 ? 18.599 15.451 -14.563 1.00 93.12 194 GLU A N 1
ATOM 1562 C CA . GLU A 1 194 ? 19.309 16.607 -15.119 1.00 93.12 194 GLU A CA 1
ATOM 1563 C C . GLU A 1 194 ? 19.405 16.536 -16.650 1.00 93.12 194 GLU A C 1
ATOM 1565 O O . GLU A 1 194 ? 19.123 17.519 -17.334 1.00 93.12 194 GLU A O 1
ATOM 1570 N N . ALA A 1 195 ? 19.742 15.367 -17.205 1.00 94.44 195 ALA A N 1
ATOM 1571 C CA . ALA A 1 195 ? 19.864 15.179 -18.651 1.00 94.44 195 ALA A CA 1
ATOM 1572 C C . ALA A 1 195 ? 18.512 15.171 -19.397 1.00 94.44 195 ALA A C 1
ATOM 1574 O O . ALA A 1 195 ? 18.473 15.493 -20.585 1.00 94.44 195 ALA A O 1
ATOM 1575 N N . HIS A 1 196 ? 17.415 14.822 -18.716 1.00 93.62 196 HIS A N 1
ATOM 1576 C CA . HIS A 1 196 ? 16.080 14.636 -19.300 1.00 93.62 196 HIS A CA 1
ATOM 1577 C C . HIS A 1 196 ? 15.005 15.458 -18.570 1.00 93.62 196 HIS A C 1
ATOM 1579 O O . HIS A 1 196 ? 13.860 15.025 -18.466 1.00 93.62 196 HIS A O 1
ATOM 1585 N N . ALA A 1 197 ? 15.346 16.648 -18.064 1.00 96.00 197 ALA A N 1
ATOM 1586 C CA . ALA A 1 197 ? 14.464 17.438 -17.195 1.00 96.00 197 ALA A CA 1
ATOM 1587 C C . ALA A 1 197 ? 13.059 17.663 -17.783 1.00 96.00 197 ALA A C 1
ATOM 1589 O O . ALA A 1 197 ? 12.063 17.402 -17.116 1.00 96.00 197 ALA A O 1
ATOM 1590 N N . ALA A 1 198 ? 12.968 18.056 -19.059 1.00 97.19 198 ALA A N 1
ATOM 1591 C CA . ALA A 1 198 ? 11.682 18.280 -19.724 1.00 97.19 198 ALA A CA 1
ATOM 1592 C C . ALA A 1 198 ? 10.849 16.992 -19.879 1.00 97.19 198 ALA A C 1
ATOM 1594 O O . ALA A 1 198 ? 9.626 17.027 -19.770 1.00 97.19 198 ALA A O 1
ATOM 1595 N N . GLU A 1 199 ? 11.500 15.851 -20.129 1.00 95.12 199 GLU A N 1
ATOM 1596 C CA . GLU A 1 199 ? 10.825 14.549 -20.178 1.00 95.12 199 GLU A CA 1
ATOM 1597 C C . GLU A 1 199 ? 10.332 14.149 -18.784 1.00 95.12 199 GLU A C 1
ATOM 1599 O O . GLU A 1 199 ? 9.195 13.705 -18.637 1.00 95.12 199 GLU A O 1
ATOM 1604 N N . HIS A 1 200 ? 11.158 14.347 -17.751 1.00 93.94 200 HIS A N 1
ATOM 1605 C CA . HIS A 1 200 ? 10.784 14.067 -16.368 1.00 93.94 200 HIS A CA 1
ATOM 1606 C C . HIS A 1 200 ? 9.579 14.905 -15.939 1.00 93.94 200 HIS A C 1
ATOM 1608 O O . HIS A 1 200 ? 8.599 14.340 -15.466 1.00 93.94 200 HIS A O 1
ATOM 1614 N N . GLU A 1 201 ? 9.596 16.217 -16.183 1.00 96.06 201 GLU A N 1
ATOM 1615 C CA . GLU A 1 201 ? 8.470 17.113 -15.893 1.00 96.06 201 GLU A CA 1
ATOM 1616 C C . GLU A 1 201 ? 7.188 16.695 -16.626 1.00 96.06 201 GLU A C 1
ATOM 1618 O O . GLU A 1 201 ? 6.111 16.687 -16.027 1.00 96.06 201 GLU A O 1
ATOM 1623 N N . ALA A 1 202 ? 7.290 16.293 -17.898 1.00 96.44 202 ALA A N 1
ATOM 1624 C CA . ALA A 1 202 ? 6.146 15.803 -18.662 1.00 96.44 202 ALA A CA 1
ATOM 1625 C C . ALA A 1 202 ? 5.564 14.507 -18.071 1.00 96.44 202 ALA A C 1
ATOM 1627 O O . ALA A 1 202 ? 4.343 14.381 -17.959 1.00 96.44 202 ALA A O 1
ATOM 1628 N N . ILE A 1 203 ? 6.424 13.574 -17.646 1.00 94.56 203 ILE A N 1
ATOM 1629 C CA . ILE A 1 203 ? 6.010 12.347 -16.952 1.00 94.56 203 ILE A CA 1
ATOM 1630 C C . ILE A 1 203 ? 5.304 12.697 -15.637 1.00 94.56 203 ILE A C 1
ATOM 1632 O O . ILE A 1 203 ? 4.214 12.187 -15.385 1.00 94.56 203 ILE A O 1
ATOM 1636 N N . LEU A 1 204 ? 5.879 13.581 -14.812 1.00 94.69 204 LEU A N 1
ATOM 1637 C CA . LEU A 1 204 ? 5.271 14.003 -13.545 1.00 94.69 204 LEU A CA 1
ATOM 1638 C C . LEU A 1 204 ? 3.870 14.581 -13.773 1.00 94.69 204 LEU A C 1
ATOM 1640 O O . LEU A 1 204 ? 2.907 14.095 -13.179 1.00 94.69 204 LEU A O 1
ATOM 1644 N N . ALA A 1 205 ? 3.744 15.528 -14.707 1.00 94.50 205 ALA A N 1
ATOM 1645 C CA . ALA A 1 205 ? 2.473 16.157 -15.051 1.00 94.50 205 ALA A CA 1
ATOM 1646 C C . ALA A 1 205 ? 1.433 15.144 -15.562 1.00 94.50 205 ALA A C 1
ATOM 1648 O O . ALA A 1 205 ? 0.267 15.206 -15.170 1.00 94.50 205 ALA A O 1
ATOM 1649 N N . ALA A 1 206 ? 1.840 14.181 -16.398 1.00 94.25 206 ALA A N 1
ATOM 1650 C CA . ALA A 1 206 ? 0.950 13.136 -16.899 1.00 94.25 206 ALA A CA 1
ATOM 1651 C C . ALA A 1 206 ? 0.451 12.212 -15.775 1.00 94.25 206 ALA A C 1
ATOM 1653 O O . ALA A 1 206 ? -0.727 11.844 -15.745 1.00 94.25 206 ALA A O 1
ATOM 1654 N N . ILE A 1 207 ? 1.326 11.847 -14.831 1.00 93.25 207 ILE A N 1
ATOM 1655 C CA . ILE A 1 207 ? 0.944 11.022 -13.681 1.00 93.25 207 ILE A CA 1
ATOM 1656 C C . ILE A 1 207 ? 0.041 11.823 -12.729 1.00 93.25 207 ILE A C 1
ATOM 1658 O O . ILE A 1 207 ? -0.935 11.267 -12.229 1.00 93.25 207 ILE A O 1
ATOM 1662 N N . ASP A 1 208 ? 0.348 13.098 -12.461 1.00 91.25 208 ASP A N 1
ATOM 1663 C CA . ASP A 1 208 ? -0.478 13.972 -11.611 1.00 91.25 208 ASP A CA 1
ATOM 1664 C C . ASP A 1 208 ? -1.872 14.161 -12.210 1.00 91.25 208 ASP A C 1
ATOM 1666 O O . ASP A 1 208 ? -2.853 13.892 -11.527 1.00 91.25 208 ASP A O 1
ATOM 1670 N N . SER A 1 209 ? -1.985 14.487 -13.500 1.00 90.12 209 SER A N 1
ATOM 1671 C CA . SER A 1 209 ? -3.283 14.604 -14.185 1.00 90.12 209 SER A CA 1
ATOM 1672 C C . SER A 1 209 ? -4.122 13.319 -14.065 1.00 90.12 209 SER A C 1
ATOM 1674 O O . SER A 1 209 ? -5.317 13.368 -13.754 1.00 90.12 209 SER A O 1
ATOM 1676 N N . LEU A 1 210 ? -3.492 12.144 -14.217 1.00 90.44 210 LEU A N 1
ATOM 1677 C CA . LEU A 1 210 ? -4.178 10.852 -14.117 1.00 90.44 210 LEU A CA 1
ATOM 1678 C C . LEU A 1 210 ? -4.638 10.520 -12.687 1.00 90.44 210 LEU A C 1
ATOM 1680 O O . LEU A 1 210 ? -5.734 9.984 -12.482 1.00 90.44 210 LEU A O 1
ATOM 1684 N N . LEU A 1 211 ? -3.786 10.777 -11.694 1.00 89.25 211 LEU A N 1
ATOM 1685 C CA . LEU A 1 211 ? -4.081 10.451 -10.302 1.00 89.25 211 LEU A CA 1
ATOM 1686 C C . LEU A 1 211 ? -4.991 11.491 -9.655 1.00 89.25 211 LEU A C 1
ATOM 1688 O O . LEU A 1 211 ? -5.847 11.121 -8.860 1.00 89.25 211 LEU A O 1
ATOM 1692 N N . GLU A 1 212 ? -4.833 12.772 -9.948 1.00 83.25 212 GLU A N 1
ATOM 1693 C CA . GLU A 1 212 ? -5.644 13.836 -9.349 1.00 83.25 212 GLU A CA 1
ATOM 1694 C C . GLU A 1 212 ? -7.022 13.942 -9.994 1.00 83.25 212 GLU A C 1
ATOM 1696 O O . GLU A 1 212 ? -7.962 14.380 -9.334 1.00 83.25 212 GLU A O 1
ATOM 1701 N N . GLY A 1 213 ? -7.160 13.439 -11.224 1.00 68.25 213 GLY A N 1
ATOM 1702 C CA . GLY A 1 213 ? -8.382 13.547 -11.993 1.00 68.25 213 GLY A CA 1
ATOM 1703 C C . GLY A 1 213 ? -8.581 14.999 -12.388 1.00 68.25 213 GLY A C 1
ATOM 1704 O O . GLY A 1 213 ? -9.166 15.783 -11.644 1.00 68.25 213 GLY A O 1
ATOM 1705 N N . ASP A 1 214 ? -8.123 15.368 -13.579 1.00 46.84 214 ASP A N 1
ATOM 1706 C CA . ASP A 1 214 ? -8.542 16.624 -14.184 1.00 46.84 214 ASP A CA 1
ATOM 1707 C C . ASP A 1 214 ? -10.069 16.583 -14.345 1.00 46.84 214 ASP A C 1
ATOM 1709 O O . ASP A 1 214 ? -10.608 15.999 -15.291 1.00 46.84 214 ASP A O 1
ATOM 1713 N N . GLY A 1 215 ? -10.792 17.209 -13.408 1.00 45.59 215 GLY A N 1
ATOM 1714 C CA . GLY A 1 215 ? -12.257 17.328 -13.410 1.00 45.59 215 GLY A CA 1
ATOM 1715 C C . GLY A 1 215 ? -12.828 18.033 -14.652 1.00 45.59 215 GLY A C 1
ATOM 1716 O O . GLY A 1 215 ? -14.033 18.250 -14.744 1.00 45.59 215 GLY A O 1
ATOM 1717 N N . SER A 1 216 ? -11.967 18.400 -15.604 1.00 41.16 216 SER A N 1
ATOM 1718 C CA . SER A 1 216 ? -12.269 18.935 -16.927 1.00 41.16 216 SER A CA 1
ATOM 1719 C C . SER A 1 216 ? -12.578 17.854 -17.972 1.00 41.16 216 SER A C 1
ATOM 1721 O O . SER A 1 216 ? -13.226 18.159 -18.975 1.00 41.16 216 SER A O 1
ATOM 1723 N N . SER A 1 217 ? -12.192 16.591 -17.754 1.00 45.69 217 SER A N 1
ATOM 1724 C CA . SER A 1 217 ? -12.649 15.482 -18.594 1.00 45.69 217 SER A CA 1
ATOM 1725 C C . SER A 1 217 ? -13.983 14.969 -18.043 1.00 45.69 217 SER A C 1
ATOM 1727 O O . SER A 1 217 ? -14.052 14.408 -16.957 1.00 45.69 217 SER A O 1
ATOM 1729 N N . GLY A 1 218 ? -15.085 15.194 -18.765 1.00 43.34 218 GLY A N 1
ATOM 1730 C CA . GLY A 1 218 ? -16.461 14.877 -18.335 1.00 43.34 218 GLY A CA 1
ATOM 1731 C C . GLY A 1 218 ? -16.767 13.400 -18.016 1.00 43.34 218 GLY A C 1
ATOM 1732 O O . GLY A 1 218 ? -17.929 13.053 -17.824 1.00 43.34 218 GLY A O 1
ATOM 1733 N N . ASN A 1 219 ? -15.751 12.540 -17.938 1.00 45.47 219 ASN A N 1
ATOM 1734 C CA . ASN A 1 219 ? -15.798 11.247 -17.276 1.00 45.47 219 ASN A CA 1
ATOM 1735 C C . ASN A 1 219 ? -15.161 11.399 -15.894 1.00 45.47 219 ASN A C 1
ATOM 1737 O O . ASN A 1 219 ? -13.946 11.323 -15.766 1.00 45.47 219 ASN A O 1
ATOM 1741 N N . SER A 1 220 ? -15.998 11.585 -14.872 1.00 43.28 220 SER A N 1
ATOM 1742 C CA . SER A 1 220 ? -15.646 11.481 -13.450 1.00 43.28 220 SER A CA 1
ATOM 1743 C C . SER A 1 220 ? -14.790 10.228 -13.198 1.00 43.28 220 SER A C 1
ATOM 1745 O O . SER A 1 220 ? -15.311 9.129 -12.988 1.00 43.28 220 SER A O 1
ATOM 1747 N N . SER A 1 221 ? -13.462 10.354 -13.266 1.00 52.03 221 SER A N 1
ATOM 1748 C CA . SER A 1 221 ? -12.574 9.255 -12.924 1.00 52.03 221 SER A CA 1
ATOM 1749 C C . SER A 1 221 ? -12.522 9.198 -11.407 1.00 52.03 221 SER A C 1
ATOM 1751 O O . SER A 1 221 ? -11.933 10.040 -10.737 1.00 52.03 221 SER A O 1
ATOM 1753 N N . SER A 1 222 ? -13.156 8.173 -10.850 1.00 61.47 222 SER A N 1
ATOM 1754 C CA . SER A 1 222 ? -13.158 7.817 -9.427 1.00 61.47 222 SER A CA 1
ATOM 1755 C C . SER A 1 222 ? -11.764 7.452 -8.873 1.00 61.47 222 SER A C 1
ATOM 1757 O O . SER A 1 222 ? -11.661 6.618 -7.974 1.00 61.47 222 SER A O 1
ATOM 1759 N N . SER A 1 223 ? -10.693 7.898 -9.524 1.00 75.06 223 SER A N 1
ATOM 1760 C CA . SER A 1 223 ? -9.324 7.641 -9.122 1.00 75.06 223 SER A CA 1
ATOM 1761 C C . SER A 1 223 ? -8.892 8.627 -8.049 1.00 75.06 223 SER A C 1
ATOM 1763 O O . SER A 1 223 ? -8.006 8.279 -7.297 1.00 75.06 223 SER A O 1
ATOM 1765 N N . ALA A 1 224 ? -9.480 9.818 -7.902 1.00 84.31 224 ALA A N 1
ATOM 1766 C CA . ALA A 1 224 ? -9.073 10.798 -6.885 1.00 84.31 224 ALA A CA 1
ATOM 1767 C C . ALA A 1 224 ? -9.120 10.239 -5.438 1.00 84.31 224 ALA A C 1
ATOM 1769 O O . ALA A 1 224 ? -9.996 9.445 -5.098 1.00 84.31 224 ALA A O 1
ATOM 1770 N N . VAL A 1 225 ? -8.171 10.646 -4.581 1.00 90.06 225 VAL A N 1
ATOM 1771 C CA . VAL A 1 225 ? -8.318 10.468 -3.126 1.00 90.06 225 VAL A CA 1
ATOM 1772 C C . VAL A 1 225 ? -9.359 11.478 -2.673 1.00 90.06 225 VAL A C 1
ATOM 1774 O O . VAL A 1 225 ? -9.160 12.682 -2.806 1.00 90.06 225 VAL A O 1
ATOM 1777 N N . GLU A 1 226 ? -10.464 10.981 -2.144 1.00 92.50 226 G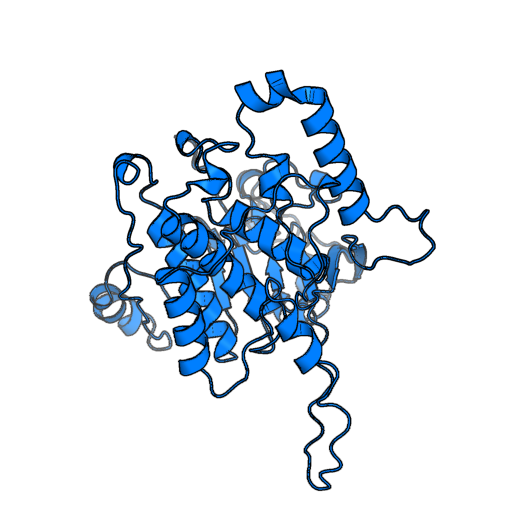LU A N 1
ATOM 1778 C CA . GLU A 1 226 ? -11.554 11.790 -1.628 1.00 92.50 226 GLU A CA 1
ATOM 1779 C C . GLU A 1 226 ? -11.261 12.180 -0.179 1.00 92.50 226 GLU A C 1
ATOM 1781 O O . GLU A 1 226 ? -10.844 11.340 0.622 1.00 92.50 226 GLU A O 1
ATOM 1786 N N . SER A 1 227 ? -11.522 13.439 0.167 1.00 93.88 227 SER A N 1
ATOM 1787 C CA . SER A 1 227 ? -11.623 13.883 1.557 1.00 93.88 227 SER A CA 1
ATOM 1788 C C . SER A 1 227 ? -13.096 13.978 1.934 1.00 93.88 227 SER A C 1
ATOM 1790 O O . SER A 1 227 ? -13.890 14.602 1.229 1.00 93.88 227 SER A O 1
ATOM 1792 N N . SER A 1 228 ? -13.470 13.392 3.066 1.00 94.94 228 SER A N 1
ATOM 1793 C CA . SER A 1 228 ? -14.807 13.550 3.634 1.00 94.94 228 SER A CA 1
ATOM 1794 C C . SER A 1 228 ? -14.733 13.800 5.132 1.00 94.94 228 SER A C 1
ATOM 1796 O O . SER A 1 228 ? -13.801 13.374 5.812 1.00 94.94 228 SER A O 1
ATOM 1798 N N . ARG A 1 229 ? -15.715 14.535 5.657 1.00 97.19 229 ARG A N 1
ATOM 1799 C CA . ARG A 1 229 ? -15.858 14.750 7.094 1.00 97.19 229 ARG A CA 1
ATOM 1800 C C . ARG A 1 229 ? -16.839 13.730 7.646 1.00 97.19 229 ARG A C 1
ATOM 1802 O O . ARG A 1 229 ? -17.953 13.620 7.140 1.00 97.19 229 ARG A O 1
ATOM 1809 N N . VAL A 1 230 ? -16.424 12.995 8.671 1.00 97.12 230 VAL A N 1
ATOM 1810 C CA . VAL A 1 230 ? -17.236 11.951 9.302 1.00 97.12 230 VAL A CA 1
ATOM 1811 C C . VAL A 1 230 ? -17.395 12.217 10.786 1.00 97.12 230 VAL A C 1
ATOM 1813 O O . VAL A 1 230 ? -16.439 12.593 11.466 1.00 97.12 230 VAL A O 1
ATOM 1816 N N . GLU A 1 231 ? -18.612 12.014 11.277 1.00 97.88 231 GLU A N 1
ATOM 1817 C CA . GLU A 1 231 ? -18.923 12.069 12.702 1.00 97.88 231 GLU A CA 1
ATOM 1818 C C . GLU A 1 231 ? -18.326 10.856 13.423 1.00 97.88 231 GLU A C 1
ATOM 1820 O O . GLU A 1 231 ? -18.355 9.728 12.921 1.00 97.88 231 GLU A O 1
ATOM 1825 N N . LEU A 1 232 ? -17.789 11.102 14.612 1.00 97.12 232 LEU A N 1
ATOM 1826 C CA . LEU A 1 232 ? -17.199 10.102 15.481 1.00 97.12 232 LEU A CA 1
ATOM 1827 C C . LEU A 1 232 ? -18.200 9.651 16.554 1.00 97.12 232 LEU A C 1
ATOM 1829 O O . LEU A 1 232 ? -18.810 10.493 17.237 1.00 97.12 232 LEU A O 1
ATOM 1833 N N . PRO A 1 233 ? -18.315 8.328 16.779 1.00 96.50 233 PRO A N 1
ATOM 1834 C CA . PRO A 1 233 ? -18.975 7.789 17.960 1.00 96.50 233 PRO A CA 1
ATOM 1835 C C . PRO A 1 233 ? -18.383 8.371 19.247 1.00 96.50 233 PRO A C 1
ATOM 1837 O O . PRO A 1 233 ? -17.196 8.705 19.300 1.00 96.50 233 PRO A O 1
ATOM 1840 N N . ALA A 1 234 ? -19.207 8.499 20.289 1.00 94.88 234 ALA A N 1
ATOM 1841 C CA . ALA A 1 234 ? -18.831 9.146 21.547 1.00 94.88 234 ALA A CA 1
ATOM 1842 C C . ALA A 1 234 ? -17.578 8.517 22.180 1.00 94.88 234 ALA A C 1
ATOM 1844 O O . ALA A 1 234 ? -16.709 9.227 22.685 1.00 94.88 234 ALA A O 1
ATOM 1845 N N . GLU A 1 235 ? -17.461 7.197 22.078 1.00 92.38 235 GLU A N 1
ATOM 1846 C CA . GLU A 1 235 ? -16.345 6.379 22.537 1.00 92.38 235 GLU A CA 1
ATOM 1847 C C . GLU A 1 235 ? -15.008 6.721 21.858 1.00 92.38 235 GLU A C 1
ATOM 1849 O O . GLU A 1 235 ? -13.963 6.597 22.489 1.00 92.38 235 GLU A O 1
ATOM 1854 N N . MET A 1 236 ? -15.018 7.224 20.618 1.00 95.00 236 MET A N 1
ATOM 1855 C CA . MET A 1 236 ? -13.796 7.590 19.888 1.00 95.00 236 MET A CA 1
ATOM 1856 C C . MET A 1 236 ? -13.367 9.039 20.116 1.00 95.00 236 MET A C 1
ATOM 1858 O O . MET A 1 236 ? -12.206 9.384 19.887 1.00 95.00 236 MET A O 1
ATOM 1862 N N . ARG A 1 237 ? -14.285 9.908 20.561 1.00 94.88 237 ARG A N 1
ATOM 1863 C CA . ARG A 1 237 ? -14.030 11.355 20.664 1.00 94.88 237 ARG A CA 1
ATOM 1864 C C . ARG A 1 237 ? -12.863 11.654 21.587 1.00 94.88 237 ARG A C 1
ATOM 1866 O O . ARG A 1 237 ? -12.061 12.522 21.272 1.00 94.88 237 ARG A O 1
ATOM 1873 N N . ALA A 1 238 ? -12.725 10.917 22.690 1.00 92.62 238 ALA A N 1
ATOM 1874 C CA . ALA A 1 238 ? -11.618 11.099 23.625 1.00 92.62 238 ALA A CA 1
ATOM 1875 C C . ALA A 1 238 ? -10.253 10.892 22.938 1.00 92.62 238 ALA A C 1
ATOM 1877 O O . ALA A 1 238 ? -9.382 11.758 23.041 1.00 92.62 238 ALA A O 1
ATOM 1878 N N . ALA A 1 239 ? -10.108 9.820 22.152 1.00 92.50 239 ALA A N 1
ATOM 1879 C CA . ALA A 1 239 ? -8.900 9.557 21.370 1.00 92.50 239 ALA A CA 1
ATOM 1880 C C . ALA A 1 239 ? -8.695 10.564 20.229 1.00 92.50 239 ALA A C 1
ATOM 1882 O O . ALA A 1 239 ? -7.571 10.901 19.874 1.00 92.50 239 ALA A O 1
ATOM 1883 N N . ALA A 1 240 ? -9.770 11.129 19.687 1.00 94.00 240 ALA A N 1
ATOM 1884 C CA . ALA A 1 240 ? -9.687 12.190 18.689 1.00 94.00 240 ALA A CA 1
ATOM 1885 C C . ALA A 1 240 ? -9.449 13.596 19.285 1.00 94.00 240 ALA A C 1
ATOM 1887 O O . ALA A 1 240 ? -9.459 14.582 18.553 1.00 94.00 240 ALA A O 1
ATOM 1888 N N . GLY A 1 241 ? -9.217 13.719 20.597 1.00 92.75 241 GLY A N 1
ATOM 1889 C CA . GLY A 1 241 ? -8.986 15.008 21.259 1.00 92.75 241 GLY A CA 1
ATOM 1890 C C . GLY A 1 241 ? -10.257 15.804 21.565 1.00 92.75 241 GLY A C 1
ATOM 1891 O O . GLY A 1 241 ? -10.228 17.028 21.635 1.00 92.75 241 GLY A O 1
ATOM 1892 N N . GLY A 1 242 ? -11.376 15.108 21.744 1.00 93.75 242 GLY A N 1
ATOM 1893 C CA . GLY A 1 242 ? -12.686 15.664 22.082 1.00 93.75 242 GLY A CA 1
ATOM 1894 C C . GLY A 1 242 ? -13.502 16.150 20.884 1.00 93.75 242 GLY A C 1
ATOM 1895 O O . GLY A 1 242 ? -14.600 16.664 21.083 1.00 93.75 242 GLY A O 1
ATOM 1896 N N . VAL A 1 243 ? -12.999 16.001 19.655 1.00 94.69 243 VAL A N 1
ATOM 1897 C CA . VAL A 1 243 ? -13.710 16.454 18.450 1.00 94.69 243 VAL A CA 1
ATOM 1898 C C . VAL A 1 243 ? -14.868 15.523 18.097 1.00 94.69 243 VAL A C 1
ATOM 1900 O O . VAL A 1 243 ? -14.781 14.307 18.264 1.00 94.69 243 VAL A O 1
ATOM 1903 N N . GLU A 1 244 ? -15.955 16.100 17.586 1.00 96.81 244 GLU A N 1
ATOM 1904 C CA . GLU A 1 244 ? -17.140 15.338 17.171 1.00 96.81 244 GLU A CA 1
ATOM 1905 C C . GLU A 1 244 ? -16.990 14.730 15.780 1.00 96.81 244 GLU A C 1
ATOM 1907 O O . GLU A 1 244 ? -17.558 13.681 15.516 1.00 96.81 244 GLU A O 1
ATOM 1912 N N . SER A 1 245 ? -16.176 15.340 14.918 1.00 97.31 245 SER A N 1
ATOM 1913 C CA . SER A 1 245 ? -15.919 14.853 13.568 1.00 97.31 245 SER A CA 1
ATOM 1914 C C . SER A 1 245 ? -14.476 15.051 13.140 1.00 97.31 245 SER A C 1
ATOM 1916 O O . SER A 1 245 ? -13.782 15.961 13.601 1.00 97.31 245 SER A O 1
ATOM 1918 N N . VAL A 1 246 ? -14.038 14.198 12.218 1.00 96.62 246 VAL A N 1
ATOM 1919 C CA . VAL A 1 246 ? -12.691 14.211 11.639 1.00 96.62 246 VAL A CA 1
ATOM 1920 C C . VAL A 1 246 ? -12.759 14.184 10.122 1.00 96.62 246 VAL A C 1
ATOM 1922 O O . VAL A 1 246 ? -13.718 13.681 9.535 1.00 96.62 246 VAL A O 1
ATOM 1925 N N . GLU A 1 247 ? -11.725 14.721 9.486 1.00 96.31 247 GLU A N 1
ATOM 1926 C CA . GLU A 1 247 ? -11.484 14.471 8.070 1.00 96.31 247 GLU A CA 1
ATOM 1927 C C . GLU A 1 247 ? -10.900 13.065 7.894 1.00 96.31 247 GLU A C 1
ATOM 1929 O O . GLU A 1 247 ? -9.955 12.674 8.583 1.00 96.31 247 GLU A O 1
ATOM 1934 N N . ILE A 1 248 ? -11.451 12.309 6.953 1.00 96.06 248 ILE A N 1
ATOM 1935 C CA . ILE A 1 248 ? -10.907 11.038 6.490 1.00 96.06 248 ILE A CA 1
ATOM 1936 C C . ILE A 1 248 ? -10.573 11.135 5.010 1.00 96.06 248 ILE A C 1
ATOM 1938 O O . ILE A 1 248 ? -11.255 11.831 4.256 1.00 96.06 248 ILE A O 1
ATOM 1942 N N . ARG A 1 249 ? -9.534 10.409 4.600 1.00 95.56 249 ARG A N 1
ATOM 1943 C CA . ARG A 1 249 ? -9.064 10.401 3.219 1.00 95.56 249 ARG A CA 1
ATOM 1944 C C . ARG A 1 249 ? -9.115 8.998 2.657 1.00 95.56 249 ARG A C 1
ATOM 1946 O O . ARG A 1 249 ? -8.541 8.078 3.231 1.00 95.56 249 ARG A O 1
ATOM 1953 N N . HIS A 1 250 ? -9.845 8.811 1.568 1.00 96.00 250 HIS A N 1
ATOM 1954 C CA . HIS A 1 250 ? -10.163 7.475 1.086 1.00 96.00 250 HIS A CA 1
ATOM 1955 C C . HIS A 1 250 ? -10.365 7.397 -0.419 1.00 96.00 250 HIS A C 1
ATOM 1957 O O . HIS A 1 250 ? -10.573 8.397 -1.092 1.00 96.00 250 HIS A O 1
ATOM 1963 N N . PHE A 1 251 ? -10.368 6.179 -0.949 1.00 95.44 251 PHE A N 1
ATOM 1964 C CA . PHE A 1 251 ? -10.753 5.910 -2.332 1.00 95.44 251 PHE A CA 1
ATOM 1965 C C . PHE A 1 251 ? -11.342 4.503 -2.468 1.00 95.44 251 PHE A C 1
ATOM 1967 O O . PHE A 1 251 ? -11.223 3.653 -1.575 1.00 95.44 251 PHE A O 1
ATOM 1974 N N . LEU A 1 252 ? -12.017 4.268 -3.593 1.00 95.50 252 LEU A N 1
ATOM 1975 C CA . LEU A 1 252 ? -12.494 2.943 -3.973 1.00 95.50 252 LEU A CA 1
ATOM 1976 C C . LEU A 1 252 ? -11.365 2.169 -4.648 1.00 95.50 252 LEU A C 1
ATOM 1978 O O . LEU A 1 252 ? -10.721 2.679 -5.563 1.00 95.50 252 LEU A O 1
ATOM 1982 N N . MET A 1 253 ? -11.152 0.928 -4.226 1.00 95.88 253 MET A N 1
ATOM 1983 C CA . MET A 1 253 ? -10.196 0.042 -4.875 1.00 95.88 253 MET A CA 1
ATOM 1984 C C . MET A 1 253 ? -10.870 -0.717 -6.016 1.00 95.88 253 MET A C 1
ATOM 1986 O O . MET A 1 253 ? -12.001 -1.192 -5.902 1.00 95.88 253 MET A O 1
ATOM 1990 N N . ARG A 1 254 ? -10.153 -0.851 -7.128 1.00 93.75 254 ARG A N 1
ATOM 1991 C CA . ARG A 1 254 ? -10.575 -1.541 -8.345 1.00 93.75 254 ARG A CA 1
ATOM 1992 C C . ARG A 1 254 ? -9.563 -2.623 -8.653 1.00 93.75 254 ARG A C 1
ATOM 1994 O O . ARG A 1 254 ? -8.361 -2.393 -8.570 1.00 93.75 254 ARG A O 1
ATOM 2001 N N . LEU A 1 255 ? -10.045 -3.807 -9.013 1.00 94.12 255 LEU A N 1
ATOM 2002 C CA . LEU A 1 255 ? -9.146 -4.862 -9.455 1.00 94.12 255 LEU A CA 1
ATOM 2003 C C . LEU A 1 255 ? -8.487 -4.420 -10.770 1.00 94.12 255 LEU A C 1
ATOM 2005 O O . LEU A 1 255 ? -9.217 -4.045 -11.693 1.00 94.12 255 LEU A O 1
ATOM 2009 N N . PRO A 1 256 ? -7.149 -4.441 -10.875 1.00 94.75 256 PRO A N 1
ATOM 2010 C CA . PRO A 1 256 ? -6.489 -4.054 -12.105 1.00 94.75 256 PRO A CA 1
ATOM 2011 C C . PRO A 1 256 ? -6.860 -4.960 -13.269 1.00 94.75 256 PRO A C 1
ATOM 2013 O O . PRO A 1 256 ? -6.885 -6.183 -13.150 1.00 94.75 256 PRO A O 1
ATOM 2016 N N . THR A 1 257 ? -7.138 -4.337 -14.407 1.00 92.25 257 THR A N 1
ATOM 2017 C CA . THR A 1 257 ? -7.417 -5.012 -15.674 1.00 92.25 257 THR A CA 1
ATOM 2018 C C . THR A 1 257 ? -6.355 -4.647 -16.697 1.00 92.25 257 THR A C 1
ATOM 2020 O O . THR A 1 257 ? -5.612 -3.677 -16.517 1.00 92.25 257 THR A O 1
ATOM 2023 N N . TYR A 1 258 ? -6.268 -5.430 -17.774 1.00 93.75 258 TYR A N 1
ATOM 2024 C CA . TYR A 1 258 ? -5.380 -5.077 -18.868 1.00 93.75 258 TYR A CA 1
ATOM 2025 C C . TYR A 1 258 ? -5.779 -3.725 -19.455 1.00 93.75 258 TYR A C 1
ATOM 2027 O O . TYR A 1 258 ? -6.928 -3.482 -19.820 1.00 93.75 258 TYR A O 1
ATOM 2035 N N . THR A 1 259 ? -4.803 -2.835 -19.546 1.00 92.69 259 THR A N 1
ATOM 2036 C CA . THR A 1 259 ? -4.919 -1.552 -20.229 1.00 92.69 259 THR A CA 1
ATOM 2037 C C . THR A 1 259 ? -3.587 -1.298 -20.912 1.00 92.69 259 THR A C 1
ATOM 2039 O O . THR A 1 259 ? -2.570 -1.304 -20.211 1.00 92.69 259 THR A O 1
ATOM 2042 N N . PRO A 1 260 ? -3.561 -1.065 -22.238 1.00 93.62 260 PRO A N 1
ATOM 2043 C CA . PRO A 1 260 ? -2.319 -0.775 -22.938 1.00 93.62 260 PRO A CA 1
ATOM 2044 C C . PRO A 1 260 ? -1.513 0.321 -22.234 1.00 93.62 260 PRO A C 1
ATOM 2046 O O . PRO A 1 260 ? -2.073 1.323 -21.773 1.00 93.62 260 PRO A O 1
ATOM 2049 N N . TRP A 1 261 ? -0.204 0.108 -22.110 1.00 94.94 261 TRP A N 1
ATOM 2050 C CA . TRP A 1 261 ? 0.678 1.079 -21.475 1.00 94.94 261 TRP A CA 1
ATOM 2051 C C . TRP A 1 261 ? 0.754 2.354 -22.318 1.00 94.94 261 TRP A C 1
ATOM 2053 O O . TRP A 1 261 ? 0.956 2.280 -23.530 1.00 94.94 261 TRP A O 1
ATOM 2063 N N . ASP A 1 262 ? 0.582 3.507 -21.675 1.00 95.69 262 ASP A N 1
ATOM 2064 C CA . ASP A 1 262 ? 0.723 4.802 -22.333 1.00 95.69 262 ASP A CA 1
ATOM 2065 C C . ASP A 1 262 ? 2.159 5.306 -22.110 1.00 95.69 262 ASP A C 1
ATOM 2067 O O . ASP A 1 262 ? 2.561 5.501 -20.956 1.00 95.69 262 ASP A O 1
ATOM 2071 N N . PRO A 1 263 ? 2.951 5.502 -23.179 1.00 95.62 263 PRO A N 1
ATOM 2072 C CA . PRO A 1 263 ? 4.330 5.962 -23.061 1.00 95.62 263 PRO A CA 1
ATOM 2073 C C . PRO A 1 263 ? 4.459 7.368 -22.455 1.00 95.62 263 PRO A C 1
ATOM 2075 O O . PRO A 1 263 ? 5.553 7.720 -22.019 1.00 95.62 263 PRO A O 1
ATOM 2078 N N . ALA A 1 264 ? 3.379 8.157 -22.367 1.00 95.44 264 ALA A N 1
ATOM 2079 C CA . ALA A 1 264 ? 3.385 9.441 -21.663 1.00 95.44 264 ALA A CA 1
ATOM 2080 C C . ALA A 1 264 ? 3.717 9.301 -20.165 1.00 95.44 264 ALA A C 1
ATOM 2082 O O . ALA A 1 264 ? 4.193 10.249 -19.547 1.00 95.44 264 ALA A O 1
ATOM 2083 N N . TYR A 1 265 ? 3.512 8.116 -19.581 1.00 93.62 265 TYR A N 1
ATOM 2084 C CA . TYR A 1 265 ? 3.859 7.823 -18.188 1.00 93.62 265 TYR A CA 1
ATOM 2085 C C . TYR A 1 265 ? 5.296 7.303 -18.014 1.00 93.62 265 TYR A C 1
ATOM 2087 O O . TYR A 1 265 ? 5.665 6.883 -16.920 1.00 93.62 265 TYR A O 1
ATOM 2095 N N . GLY A 1 266 ? 6.108 7.294 -19.076 1.00 91.75 266 GLY A N 1
ATOM 2096 C CA . GLY A 1 266 ? 7.451 6.713 -19.089 1.00 91.75 266 GLY A CA 1
ATOM 2097 C C . GLY A 1 266 ? 7.485 5.281 -19.650 1.00 91.75 266 GLY A C 1
ATOM 2098 O O . GLY A 1 266 ? 6.516 4.823 -20.254 1.00 91.75 266 GLY A O 1
ATOM 2099 N N . PRO A 1 267 ? 8.606 4.552 -19.509 1.00 91.56 267 PRO A N 1
ATOM 2100 C CA . PRO A 1 267 ? 8.752 3.188 -20.014 1.00 91.56 267 PRO A CA 1
ATOM 2101 C C . PRO A 1 267 ? 7.923 2.184 -19.204 1.00 91.56 267 PRO A C 1
ATOM 2103 O O . PRO A 1 267 ? 7.688 2.355 -18.019 1.00 91.56 267 PRO A O 1
ATOM 2106 N N . TYR A 1 268 ? 7.511 1.075 -19.805 1.00 92.06 268 TYR A N 1
ATOM 2107 C CA . TYR A 1 268 ? 6.902 -0.008 -19.033 1.00 92.06 268 TYR A CA 1
ATOM 2108 C C . TYR A 1 268 ? 7.977 -0.719 -18.191 1.00 92.06 268 TYR A C 1
ATOM 2110 O O . TYR A 1 268 ? 9.033 -1.042 -18.728 1.00 92.06 268 TYR A O 1
ATOM 2118 N N . LEU A 1 269 ? 7.734 -0.952 -16.892 1.00 90.81 269 LEU A N 1
ATOM 2119 C CA . LEU A 1 269 ? 8.763 -1.447 -15.953 1.00 90.81 269 LEU A CA 1
ATOM 2120 C C . LEU A 1 269 ? 8.731 -2.952 -15.685 1.00 90.81 269 LEU A C 1
ATOM 2122 O O . LEU A 1 269 ? 9.497 -3.428 -14.849 1.00 90.81 269 LEU A O 1
ATOM 2126 N N . TYR A 1 270 ? 7.876 -3.715 -16.364 1.00 92.88 270 TYR A N 1
ATOM 2127 C CA . TYR A 1 270 ? 7.929 -5.173 -16.287 1.00 92.88 270 TYR A CA 1
ATOM 2128 C C . TYR A 1 270 ? 8.626 -5.798 -17.488 1.00 92.88 270 TYR A C 1
ATOM 2130 O O . TYR A 1 270 ? 8.447 -5.320 -18.612 1.00 92.88 270 TYR A O 1
ATOM 2138 N N . PRO A 1 271 ? 9.360 -6.909 -17.271 1.00 91.50 271 PRO A N 1
ATOM 2139 C CA . PRO A 1 271 ? 9.856 -7.715 -18.372 1.00 91.50 271 PRO A CA 1
ATOM 2140 C C . PRO A 1 271 ? 8.683 -8.229 -19.216 1.00 91.50 271 PRO A C 1
ATOM 2142 O O . PRO A 1 271 ? 7.565 -8.414 -18.726 1.00 91.50 271 PRO A O 1
ATOM 2145 N N . ALA A 1 272 ? 8.951 -8.488 -20.498 1.00 91.00 272 ALA A N 1
ATOM 2146 C CA . ALA A 1 272 ? 7.936 -8.933 -21.457 1.00 91.00 272 ALA A CA 1
ATOM 2147 C C . ALA A 1 272 ? 7.270 -10.266 -21.066 1.00 91.00 272 ALA A C 1
ATOM 2149 O O . ALA A 1 272 ? 6.133 -10.529 -21.448 1.00 91.00 272 ALA A O 1
ATOM 2150 N N . SER A 1 273 ? 7.971 -11.099 -20.296 1.00 91.50 273 SER A N 1
ATOM 2151 C CA . SER A 1 273 ? 7.471 -12.357 -19.750 1.00 91.50 273 SER A CA 1
ATOM 2152 C C . SER A 1 273 ? 7.807 -12.472 -18.269 1.00 91.50 273 SER A C 1
ATOM 2154 O O . SER A 1 273 ? 8.874 -12.038 -17.837 1.00 91.50 273 SER A O 1
ATOM 2156 N N . ARG A 1 274 ? 6.922 -13.117 -17.501 1.00 94.25 274 ARG A N 1
ATOM 2157 C CA . ARG A 1 274 ? 7.215 -13.527 -16.121 1.00 94.25 274 ARG A CA 1
ATOM 2158 C C . ARG A 1 274 ? 8.411 -14.480 -16.108 1.00 94.25 274 ARG A C 1
ATOM 2160 O O . ARG A 1 274 ? 8.500 -15.363 -16.961 1.00 94.25 274 ARG A O 1
ATOM 2167 N N . GLY A 1 275 ? 9.304 -14.308 -15.140 1.00 94.56 275 GLY A N 1
ATOM 2168 C CA . GLY A 1 275 ? 10.372 -15.266 -14.885 1.00 94.56 275 GLY A CA 1
ATOM 2169 C C . GLY A 1 275 ? 9.944 -16.365 -13.917 1.00 94.56 275 GLY A C 1
ATOM 2170 O O . GLY A 1 275 ? 8.755 -16.593 -13.670 1.00 94.56 275 GLY A O 1
ATOM 2171 N N . GLN A 1 276 ? 10.928 -17.089 -13.389 1.00 95.75 276 GLN A N 1
ATOM 2172 C CA . GLN A 1 276 ? 10.694 -18.264 -12.557 1.00 95.75 276 GLN A CA 1
ATOM 2173 C C . GLN A 1 276 ? 10.078 -17.896 -11.203 1.00 95.75 276 GLN A C 1
ATOM 2175 O O . GLN A 1 276 ? 9.130 -18.551 -10.766 1.00 95.75 276 GLN A O 1
ATOM 2180 N N . LEU A 1 277 ? 10.591 -16.861 -10.537 1.00 94.69 277 LEU A N 1
ATOM 2181 C CA . LEU A 1 277 ? 10.202 -16.500 -9.175 1.00 94.69 277 LEU A CA 1
ATOM 2182 C C . LEU A 1 277 ? 8.779 -15.948 -9.125 1.00 94.69 277 LEU A C 1
ATOM 2184 O O . LEU A 1 277 ? 7.960 -16.397 -8.320 1.00 94.69 277 LEU A O 1
ATOM 2188 N N . SER A 1 278 ? 8.469 -15.012 -10.021 1.00 95.44 278 SER A N 1
ATOM 2189 C CA . SER A 1 278 ? 7.128 -14.435 -10.155 1.00 95.44 278 SER A CA 1
ATOM 2190 C C . SER A 1 278 ? 6.089 -15.490 -10.569 1.00 95.44 278 SER A C 1
ATOM 2192 O O . SER A 1 278 ? 4.969 -15.503 -10.056 1.00 95.44 278 SER A O 1
ATOM 2194 N N . THR A 1 279 ? 6.460 -16.451 -11.424 1.00 96.56 279 THR A N 1
ATOM 2195 C CA . THR A 1 279 ? 5.585 -17.584 -11.784 1.00 96.56 279 THR A CA 1
ATOM 2196 C C . THR A 1 279 ? 5.299 -18.488 -10.582 1.00 96.56 279 THR A C 1
ATOM 2198 O O . THR A 1 279 ? 4.137 -18.777 -10.290 1.00 96.56 279 THR A O 1
ATOM 2201 N N . GLN A 1 280 ? 6.332 -18.883 -9.832 1.00 96.31 280 GLN A N 1
ATOM 2202 C CA . GLN A 1 280 ? 6.177 -19.709 -8.628 1.00 96.31 280 GLN A CA 1
ATOM 2203 C C . GLN A 1 280 ? 5.316 -19.026 -7.560 1.00 96.31 280 GLN A C 1
ATOM 2205 O O . GLN A 1 280 ? 4.548 -19.693 -6.863 1.00 96.31 280 GLN A O 1
ATOM 2210 N N . TRP A 1 281 ? 5.424 -17.702 -7.429 1.00 96.50 281 TRP A N 1
ATOM 2211 C CA . TRP A 1 281 ? 4.589 -16.919 -6.523 1.00 96.50 281 TRP A CA 1
ATOM 2212 C C . TRP A 1 281 ? 3.104 -17.000 -6.892 1.00 96.50 281 TRP A C 1
ATOM 2214 O O . TRP A 1 281 ? 2.273 -17.366 -6.058 1.00 96.50 281 TRP A O 1
ATOM 2224 N N . VAL A 1 282 ? 2.773 -16.752 -8.159 1.00 96.62 282 VAL A N 1
ATOM 2225 C CA . VAL A 1 282 ? 1.403 -16.870 -8.678 1.00 96.62 282 VAL A CA 1
ATOM 2226 C C . VAL A 1 282 ? 0.849 -18.289 -8.496 1.00 96.62 282 VAL A C 1
ATOM 2228 O O . VAL A 1 282 ? -0.301 -18.470 -8.087 1.00 96.62 282 VAL A O 1
ATOM 2231 N N . GLU A 1 283 ? 1.660 -19.315 -8.754 1.00 96.19 283 GLU A N 1
ATOM 2232 C CA . GLU A 1 283 ? 1.277 -20.713 -8.539 1.00 96.19 283 GLU A CA 1
ATOM 2233 C C . GLU A 1 283 ? 1.064 -21.058 -7.065 1.00 96.19 283 GLU A C 1
ATOM 2235 O O . GLU A 1 283 ? 0.171 -21.843 -6.740 1.00 96.19 283 GLU A O 1
ATOM 2240 N N . GLN A 1 284 ? 1.857 -20.487 -6.156 1.00 95.81 284 GLN A N 1
ATOM 2241 C CA . GLN A 1 284 ? 1.636 -20.641 -4.722 1.00 95.81 284 GLN A CA 1
ATOM 2242 C C . GLN A 1 284 ? 0.275 -20.064 -4.322 1.00 95.81 284 GLN A C 1
ATOM 2244 O O . GLN A 1 284 ? -0.521 -20.772 -3.708 1.00 95.81 284 GLN A O 1
ATOM 2249 N N . LEU A 1 285 ? -0.027 -18.826 -4.724 1.00 96.38 285 LEU A N 1
ATOM 2250 C CA . LEU A 1 285 ? -1.311 -18.187 -4.420 1.00 96.38 285 LEU A CA 1
ATOM 2251 C C . LEU A 1 285 ? -2.509 -18.976 -4.959 1.00 96.38 285 LEU A C 1
ATOM 2253 O O . LEU A 1 285 ? -3.554 -19.030 -4.309 1.00 96.38 285 LEU A O 1
ATOM 2257 N N . ARG A 1 286 ? -2.356 -19.601 -6.133 1.00 95.19 286 ARG A N 1
ATOM 2258 C CA . ARG A 1 286 ? -3.382 -20.459 -6.738 1.00 95.19 286 ARG A CA 1
ATOM 2259 C C . ARG A 1 286 ? -3.598 -21.760 -5.958 1.00 95.19 286 ARG A C 1
ATOM 2261 O O . ARG A 1 286 ? -4.728 -22.217 -5.875 1.00 95.19 286 ARG A O 1
ATOM 2268 N N . ARG A 1 287 ? -2.538 -22.366 -5.413 1.00 94.94 287 ARG A N 1
ATOM 2269 C CA . ARG A 1 287 ? -2.621 -23.641 -4.673 1.00 94.94 287 ARG A CA 1
ATOM 2270 C C . ARG A 1 287 ? -3.162 -23.493 -3.254 1.00 94.94 287 ARG A C 1
ATOM 2272 O O . ARG A 1 287 ? -3.737 -24.436 -2.730 1.00 94.94 287 ARG A O 1
ATOM 2279 N N . GLU A 1 288 ? -2.945 -22.347 -2.618 1.00 92.25 288 GLU A N 1
ATOM 2280 C CA . GLU A 1 288 ? -3.255 -22.147 -1.195 1.00 92.25 288 GLU A CA 1
ATOM 2281 C C . GLU A 1 288 ? -4.698 -21.702 -0.910 1.00 92.25 288 GLU A C 1
ATOM 2283 O O . GLU A 1 288 ? -5.073 -21.555 0.252 1.00 92.25 288 GLU A O 1
ATOM 2288 N N . CYS A 1 289 ? -5.519 -21.486 -1.939 1.00 89.81 289 CYS A N 1
ATOM 2289 C CA . CYS A 1 289 ? -6.935 -21.177 -1.770 1.00 89.81 289 CYS A CA 1
ATOM 2290 C C . CYS A 1 289 ? -7.780 -21.892 -2.821 1.00 89.81 289 CYS A C 1
ATOM 2292 O O . CYS A 1 289 ? -7.488 -21.792 -4.011 1.00 89.81 289 CYS A O 1
ATOM 2294 N N . ASP A 1 290 ? -8.914 -22.456 -2.403 1.00 89.38 290 ASP A N 1
ATOM 2295 C CA . ASP A 1 290 ? -10.007 -22.868 -3.296 1.00 89.38 290 ASP A CA 1
ATOM 2296 C C . ASP A 1 290 ? -10.804 -21.650 -3.791 1.00 89.38 290 ASP A C 1
ATOM 2298 O O . ASP A 1 290 ? -12.026 -21.546 -3.658 1.00 89.38 290 ASP A O 1
ATOM 2302 N N . CYS A 1 291 ? -10.103 -20.653 -4.318 1.00 88.19 291 CYS A N 1
ATOM 2303 C CA . CYS A 1 291 ? -10.714 -19.460 -4.867 1.00 88.19 291 CYS A CA 1
ATOM 2304 C C . CYS A 1 291 ? -9.916 -18.948 -6.066 1.00 88.19 291 CYS A C 1
ATOM 2306 O O . CYS A 1 291 ? -8.682 -19.019 -6.058 1.00 88.19 291 CYS A O 1
ATOM 2308 N N . PRO A 1 292 ? -10.601 -18.423 -7.101 1.00 91.06 292 PRO A N 1
ATOM 2309 C CA . PRO A 1 292 ? -9.947 -18.035 -8.340 1.00 91.06 292 PRO A CA 1
ATOM 2310 C C . PRO A 1 292 ? -8.894 -16.962 -8.079 1.00 91.06 292 PRO A C 1
ATOM 2312 O O . PRO A 1 292 ? -9.005 -16.169 -7.140 1.00 91.06 292 PRO A O 1
ATOM 2315 N N . LEU A 1 293 ? -7.856 -16.953 -8.908 1.00 91.94 293 LEU A N 1
ATOM 2316 C CA . LEU A 1 293 ? -6.935 -15.831 -8.962 1.00 91.94 293 LEU A CA 1
ATOM 2317 C C . LEU A 1 293 ? -7.538 -14.752 -9.866 1.00 91.94 293 LEU A C 1
ATOM 2319 O O . LEU A 1 293 ? -8.314 -15.047 -10.776 1.00 91.94 293 LEU A O 1
ATOM 2323 N N . TRP A 1 294 ? -7.176 -13.506 -9.608 1.00 92.50 294 TRP A N 1
ATOM 2324 C CA . TRP A 1 294 ? -7.473 -12.390 -10.495 1.00 92.50 294 TRP A CA 1
ATOM 2325 C C . TRP A 1 294 ? -6.841 -12.573 -11.890 1.00 92.50 294 TRP A C 1
ATOM 2327 O O . TRP A 1 294 ? -5.820 -13.261 -12.015 1.00 92.50 294 TRP A O 1
ATOM 2337 N N . PRO A 1 295 ? -7.410 -11.944 -12.937 1.00 90.94 295 PRO A N 1
ATOM 2338 C CA . PRO A 1 295 ? -6.769 -11.852 -14.248 1.00 90.94 295 PRO A CA 1
ATOM 2339 C C . PRO A 1 295 ? -5.385 -11.194 -14.154 1.00 90.94 295 PRO A C 1
ATOM 2341 O O . PRO A 1 295 ? -5.166 -10.331 -13.303 1.00 90.94 295 PRO A O 1
ATOM 2344 N N . ASP A 1 296 ? -4.452 -11.576 -15.030 1.00 92.44 296 ASP A N 1
ATOM 2345 C CA . ASP A 1 296 ? -3.154 -10.901 -15.125 1.00 92.44 296 ASP A CA 1
ATOM 2346 C C . ASP A 1 296 ? -3.323 -9.566 -15.880 1.00 92.44 296 ASP A C 1
ATOM 2348 O O . ASP A 1 296 ? -3.619 -9.588 -17.079 1.00 92.44 296 ASP A O 1
ATOM 2352 N N . PRO A 1 297 ? -3.128 -8.401 -15.231 1.00 92.31 297 PRO A N 1
ATOM 2353 C CA . PRO A 1 297 ? -3.322 -7.098 -15.866 1.00 92.31 297 PRO A CA 1
ATOM 2354 C C . PRO A 1 297 ? -2.247 -6.766 -16.912 1.00 92.31 297 PRO A C 1
ATOM 2356 O O . PRO A 1 297 ? -2.359 -5.748 -17.589 1.00 92.31 297 PRO A O 1
ATOM 2359 N N . SER A 1 298 ? -1.213 -7.600 -17.063 1.00 90.88 298 SER A N 1
ATOM 2360 C CA . SER A 1 298 ? -0.223 -7.482 -18.139 1.00 90.88 298 SER A CA 1
ATOM 2361 C C . SER A 1 298 ? -0.568 -8.305 -19.385 1.00 90.88 298 SER A C 1
ATOM 2363 O O . SER A 1 298 ? 0.020 -8.079 -20.441 1.00 90.88 298 SER A O 1
ATOM 2365 N N . ASP A 1 299 ? -1.548 -9.209 -19.298 1.00 91.31 299 ASP A N 1
ATOM 2366 C CA . ASP A 1 299 ? -1.939 -10.095 -20.394 1.00 91.31 299 ASP A CA 1
ATOM 2367 C C . ASP A 1 299 ? -3.238 -9.610 -21.072 1.00 91.31 299 ASP A C 1
ATOM 2369 O O . ASP A 1 299 ? -4.304 -9.655 -20.449 1.00 91.31 299 ASP A O 1
ATOM 2373 N N . PRO A 1 300 ? -3.206 -9.190 -22.354 1.00 89.19 300 PRO A N 1
ATOM 2374 C CA . PRO A 1 300 ? -4.405 -8.768 -23.080 1.00 89.19 300 PRO A CA 1
ATOM 2375 C C . PRO A 1 300 ? -5.457 -9.873 -23.218 1.00 89.19 300 PRO A C 1
ATOM 2377 O O . PRO A 1 300 ? -6.642 -9.577 -23.370 1.00 89.19 300 PRO A O 1
ATOM 2380 N N . THR A 1 301 ? -5.056 -11.145 -23.170 1.00 88.62 301 THR A N 1
ATOM 2381 C CA . THR A 1 301 ? -5.984 -12.273 -23.314 1.00 88.62 301 THR A CA 1
ATOM 2382 C C . THR A 1 301 ? -6.800 -12.516 -22.046 1.00 88.62 301 THR A C 1
ATOM 2384 O O . THR A 1 301 ? -7.928 -13.008 -22.127 1.00 88.62 301 THR A O 1
ATOM 2387 N N . SER A 1 302 ? -6.292 -12.088 -20.884 1.00 80.75 302 SER A N 1
ATOM 2388 C CA . SER A 1 302 ? -6.950 -12.276 -19.589 1.00 80.75 302 SER A CA 1
ATOM 2389 C C . SER A 1 302 ? -8.226 -11.430 -19.450 1.00 80.75 302 SER A C 1
ATOM 2391 O O . SER A 1 302 ? -9.188 -11.861 -18.805 1.00 80.75 302 SER A O 1
ATOM 2393 N N . ALA A 1 303 ? -8.278 -10.274 -20.125 1.00 67.56 303 ALA A N 1
ATOM 2394 C CA . ALA A 1 303 ? -9.386 -9.317 -20.074 1.00 67.56 303 ALA A CA 1
ATOM 2395 C C . ALA A 1 303 ? -10.718 -9.875 -20.609 1.00 67.56 303 ALA A C 1
ATOM 2397 O O . ALA A 1 303 ? -11.789 -9.476 -20.148 1.00 67.56 303 ALA A O 1
ATOM 2398 N N . ASN A 1 304 ? -10.667 -10.837 -21.535 1.00 55.31 304 ASN A N 1
ATOM 2399 C CA . ASN A 1 304 ? -11.858 -11.439 -22.148 1.00 55.31 304 ASN A CA 1
ATOM 2400 C C . ASN A 1 304 ? -12.554 -12.477 -21.249 1.00 55.31 304 ASN A C 1
ATOM 2402 O O . ASN A 1 304 ? -13.698 -12.867 -21.497 1.00 55.31 304 ASN A O 1
ATOM 2406 N N . THR A 1 305 ? -11.882 -12.927 -20.190 1.00 55.41 305 THR A N 1
ATOM 2407 C CA . THR A 1 305 ? -12.399 -13.969 -19.291 1.00 55.41 305 THR A CA 1
ATOM 2408 C C . THR A 1 305 ? -13.396 -13.419 -18.269 1.00 55.41 305 THR A C 1
ATOM 2410 O O . THR A 1 305 ? -14.243 -14.153 -17.774 1.00 55.41 305 THR A O 1
ATOM 2413 N N . THR A 1 306 ? -13.335 -12.121 -17.958 1.00 52.22 306 THR A N 1
ATOM 2414 C CA . THR A 1 306 ? -14.165 -11.504 -16.908 1.00 52.22 306 THR A CA 1
ATOM 2415 C C . THR A 1 306 ? -15.536 -11.053 -17.423 1.00 52.22 306 THR A C 1
ATOM 2417 O O . THR A 1 306 ? -16.483 -10.952 -16.647 1.00 52.22 306 THR A O 1
ATOM 2420 N N . SER A 1 307 ? -15.673 -10.805 -18.730 1.00 45.44 307 SER A N 1
ATOM 2421 C CA . SER A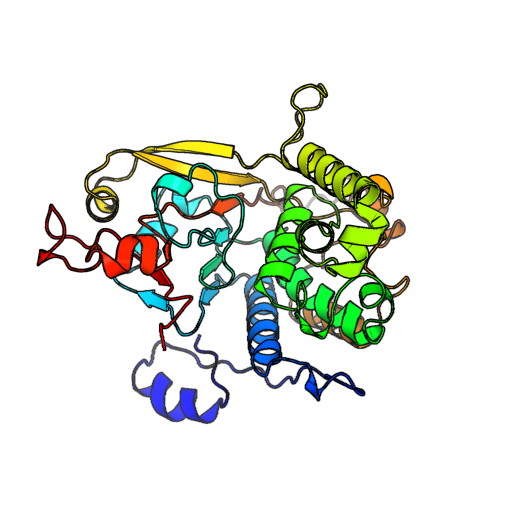 1 307 ? -16.922 -10.346 -19.358 1.00 45.44 307 SER A CA 1
ATOM 2422 C C . SER A 1 307 ? -17.858 -11.480 -19.795 1.00 45.44 307 SER A C 1
ATOM 2424 O O . SER A 1 307 ? -19.033 -11.228 -20.053 1.00 45.44 307 SER A O 1
ATOM 2426 N N . SER A 1 308 ? -17.372 -12.724 -19.865 1.00 41.75 308 SER A N 1
ATOM 2427 C CA . SER A 1 308 ? -18.104 -13.861 -20.446 1.00 41.75 308 SER A CA 1
ATOM 2428 C C . SER A 1 308 ? -18.779 -14.790 -19.425 1.00 41.75 308 SER A C 1
ATOM 2430 O O . SER A 1 308 ? -19.599 -15.621 -19.808 1.00 41.75 308 SER A O 1
ATOM 2432 N N . THR A 1 309 ? -18.523 -14.634 -18.123 1.00 44.34 309 THR A N 1
ATOM 2433 C CA . THR A 1 309 ? -19.075 -15.529 -17.081 1.00 44.34 309 THR A CA 1
ATOM 2434 C C . THR A 1 309 ? -20.439 -15.085 -16.530 1.00 44.34 309 THR A C 1
ATOM 2436 O O . THR A 1 309 ? -21.027 -15.773 -15.699 1.00 44.34 309 THR A O 1
ATOM 2439 N N . SER A 1 310 ? -20.987 -13.959 -16.992 1.00 45.41 310 SER A N 1
ATOM 2440 C CA . SER A 1 310 ? -22.277 -13.413 -16.538 1.00 45.41 310 SER A CA 1
ATOM 2441 C C . SER A 1 310 ? -23.507 -13.941 -17.299 1.00 45.41 310 SER A C 1
ATOM 2443 O O . SER A 1 310 ? -24.621 -13.519 -16.998 1.00 45.41 310 SER A O 1
ATOM 2445 N N . SER A 1 311 ? -23.355 -14.880 -18.243 1.00 40.22 311 SER A N 1
ATOM 2446 C CA . SER A 1 311 ? -24.453 -15.328 -19.123 1.00 40.22 311 SER A CA 1
ATOM 2447 C C . SER A 1 311 ? -24.764 -16.833 -19.122 1.00 40.22 311 SER A C 1
ATOM 2449 O O . SER A 1 311 ? -25.593 -17.272 -19.918 1.00 40.22 311 SER A O 1
ATOM 2451 N N . SER A 1 312 ? -24.197 -17.644 -18.217 1.00 43.00 312 SER A N 1
ATOM 2452 C CA . SER A 1 312 ? -24.588 -19.063 -18.122 1.00 43.00 312 SER A CA 1
ATOM 2453 C C . SER A 1 312 ? -25.778 -19.274 -17.176 1.00 43.00 312 SER A C 1
ATOM 2455 O O . SER A 1 312 ? -25.711 -19.088 -15.962 1.00 43.00 312 SER A O 1
ATOM 2457 N N . THR A 1 313 ? -26.905 -19.648 -17.776 1.00 41.91 313 THR A N 1
ATOM 2458 C CA . THR A 1 313 ? -28.183 -19.993 -17.152 1.00 41.91 313 THR A CA 1
ATOM 2459 C C . THR A 1 313 ? -28.049 -21.309 -16.373 1.00 41.91 313 THR A C 1
ATOM 2461 O O . THR A 1 313 ? -28.416 -22.373 -16.859 1.00 41.91 313 THR A O 1
ATOM 2464 N N . SER A 1 314 ? -27.475 -21.260 -15.170 1.00 40.84 314 SER A N 1
ATOM 2465 C CA . SER A 1 314 ? -27.464 -22.382 -14.222 1.00 40.84 314 SER A CA 1
ATOM 2466 C C . SER A 1 314 ? -28.403 -22.073 -13.058 1.00 40.84 314 SER A C 1
ATOM 2468 O O . SER A 1 314 ? -28.129 -21.229 -12.203 1.00 40.84 314 SER A O 1
ATOM 2470 N N . THR A 1 315 ? -29.549 -22.749 -13.052 1.00 42.62 315 THR A N 1
ATOM 2471 C CA . THR A 1 315 ? -30.730 -22.497 -12.211 1.00 42.62 315 THR A CA 1
ATOM 2472 C C . THR A 1 315 ? 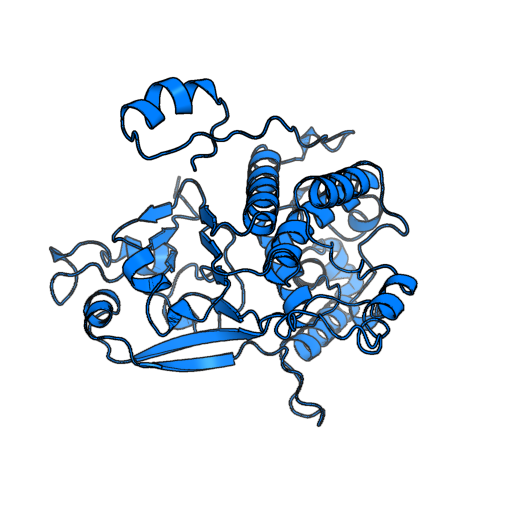-30.601 -22.937 -10.744 1.00 42.62 315 THR A C 1
ATOM 2474 O O . THR A 1 315 ? -31.605 -23.062 -10.052 1.00 42.62 315 THR A O 1
ATOM 2477 N N . THR A 1 316 ? -29.388 -23.131 -10.226 1.00 47.12 316 THR A N 1
ATOM 2478 C CA . THR A 1 316 ? -29.131 -23.429 -8.796 1.00 47.12 316 THR A CA 1
ATOM 2479 C C . THR A 1 316 ? -27.968 -22.620 -8.213 1.00 47.12 316 THR A C 1
ATOM 2481 O O . THR A 1 316 ? -27.394 -22.973 -7.187 1.00 47.12 316 THR A O 1
ATOM 2484 N N . SER A 1 317 ? -27.615 -21.517 -8.871 1.00 39.06 317 SER A N 1
ATOM 2485 C CA . SER A 1 317 ? -26.524 -20.625 -8.491 1.00 39.06 317 SER A CA 1
ATOM 2486 C C . SER A 1 317 ? -26.912 -19.755 -7.293 1.00 39.06 317 SER A C 1
ATOM 2488 O O . SER A 1 317 ? -27.722 -18.836 -7.407 1.00 39.06 317 SER A O 1
ATOM 2490 N N . THR A 1 318 ? -26.315 -20.046 -6.136 1.00 42.22 318 THR A N 1
ATOM 2491 C CA . THR A 1 318 ? -26.082 -19.078 -5.062 1.00 42.22 318 THR A CA 1
ATOM 2492 C C . THR A 1 318 ? -25.459 -17.839 -5.688 1.00 42.22 318 THR A C 1
ATOM 2494 O O . THR A 1 318 ? -24.279 -17.835 -6.031 1.00 42.22 318 THR A O 1
ATOM 2497 N N . THR A 1 319 ? -26.276 -16.806 -5.885 1.00 40.72 319 THR A N 1
ATOM 2498 C CA . THR A 1 319 ? -25.891 -15.528 -6.474 1.00 40.72 319 THR A CA 1
ATOM 2499 C C . THR A 1 319 ? -24.671 -15.016 -5.725 1.00 40.72 319 THR A C 1
ATOM 2501 O O . THR A 1 319 ? -24.781 -14.530 -4.599 1.00 40.72 319 THR A O 1
ATOM 2504 N N . ARG A 1 320 ? -23.484 -15.183 -6.320 1.00 44.94 320 ARG A N 1
ATOM 2505 C CA . ARG A 1 320 ? -22.258 -14.603 -5.789 1.00 44.94 320 ARG A CA 1
ATOM 2506 C C . ARG A 1 320 ? -22.525 -13.096 -5.744 1.00 44.94 320 ARG A C 1
ATOM 2508 O O . ARG A 1 320 ? -22.784 -12.526 -6.807 1.00 44.94 320 ARG A O 1
ATOM 2515 N N . PRO A 1 321 ? -22.560 -12.465 -4.555 1.00 47.84 321 PRO A N 1
ATOM 2516 C CA . PRO A 1 321 ? -22.809 -11.037 -4.473 1.00 47.84 321 PRO A CA 1
ATOM 2517 C C . PRO A 1 321 ? -21.792 -10.323 -5.374 1.00 47.84 321 PRO A C 1
ATOM 2519 O O . PRO A 1 321 ? -20.663 -10.821 -5.506 1.00 47.84 321 PRO A O 1
ATOM 2522 N N . PRO A 1 322 ? -22.183 -9.212 -6.033 1.00 52.59 322 PRO A N 1
ATOM 2523 C CA . PRO A 1 322 ? -21.245 -8.413 -6.816 1.00 52.59 322 PRO A CA 1
ATOM 2524 C C . PRO A 1 322 ? -19.986 -8.210 -5.975 1.00 52.59 322 PRO A C 1
ATOM 2526 O O . PRO A 1 322 ? -20.111 -7.971 -4.771 1.00 52.59 322 PRO A O 1
ATOM 2529 N N . ALA A 1 323 ? -18.807 -8.414 -6.581 1.00 57.94 323 ALA A N 1
ATOM 2530 C CA . ALA A 1 323 ? -17.531 -8.329 -5.874 1.00 57.94 323 ALA A CA 1
ATOM 2531 C C . ALA A 1 323 ? -17.565 -7.087 -4.983 1.00 57.94 323 ALA A C 1
ATOM 2533 O O . ALA A 1 323 ? -17.811 -5.987 -5.485 1.00 57.94 323 ALA A O 1
ATOM 2534 N N . ALA A 1 324 ? -17.477 -7.304 -3.666 1.00 62.84 324 ALA A N 1
ATOM 2535 C CA . ALA A 1 324 ? -17.698 -6.246 -2.696 1.00 62.84 324 ALA A CA 1
ATOM 2536 C C . ALA A 1 324 ? -16.790 -5.075 -3.069 1.00 62.84 324 ALA A C 1
ATOM 2538 O O . ALA A 1 324 ? -15.604 -5.271 -3.326 1.00 62.84 324 ALA A O 1
ATOM 2539 N N . VAL A 1 325 ? -17.365 -3.879 -3.176 1.00 84.31 325 VAL A N 1
ATOM 2540 C CA . VAL A 1 325 ? -16.571 -2.680 -3.424 1.00 84.31 325 VAL A CA 1
ATOM 2541 C C . VAL A 1 325 ? -15.676 -2.496 -2.208 1.00 84.31 325 VAL A C 1
ATOM 2543 O O . VAL A 1 325 ? -16.155 -2.178 -1.120 1.00 84.31 325 VAL A O 1
ATOM 2546 N N . GLU A 1 326 ? -14.385 -2.743 -2.383 1.00 96.19 326 GLU A N 1
ATOM 2547 C CA . GLU A 1 326 ? -13.410 -2.603 -1.313 1.00 96.19 326 GLU A CA 1
ATOM 2548 C C . GLU A 1 326 ? -12.919 -1.159 -1.244 1.00 96.19 326 GLU A C 1
ATOM 2550 O O . GLU A 1 326 ? -12.738 -0.483 -2.261 1.00 96.19 326 GLU A O 1
ATOM 2555 N N . ARG A 1 327 ? -12.722 -0.666 -0.022 1.00 97.19 327 ARG A N 1
ATOM 2556 C CA . ARG A 1 327 ? -12.379 0.737 0.233 1.00 97.19 327 ARG A CA 1
ATOM 2557 C C . ARG A 1 327 ? -11.050 0.835 0.954 1.00 97.19 327 ARG A C 1
ATOM 2559 O O . ARG A 1 327 ? -10.776 0.048 1.860 1.00 97.19 327 ARG A O 1
ATOM 2566 N N . TYR A 1 328 ? -10.268 1.830 0.574 1.00 97.88 328 TYR A N 1
ATOM 2567 C CA . TYR A 1 328 ? -8.995 2.150 1.197 1.00 97.88 328 TYR A CA 1
ATOM 2568 C C . TYR A 1 328 ? -9.128 3.433 2.015 1.00 97.88 328 TYR A C 1
ATOM 2570 O O . TYR A 1 328 ? -9.698 4.405 1.524 1.00 97.88 328 TYR A O 1
ATOM 2578 N N . LEU A 1 329 ? -8.588 3.443 3.230 1.00 97.94 329 LEU A N 1
ATOM 2579 C CA . LEU A 1 329 ? -8.516 4.595 4.122 1.00 97.94 329 LEU A CA 1
ATOM 2580 C C . LEU A 1 329 ? -7.055 4.920 4.435 1.00 97.94 329 LEU A C 1
ATOM 2582 O O . LEU A 1 329 ? -6.331 4.075 4.960 1.00 97.94 329 LEU A O 1
ATOM 2586 N N . LEU A 1 330 ? -6.662 6.169 4.198 1.00 97.31 330 LEU A N 1
ATOM 2587 C CA . LEU A 1 330 ? -5.539 6.780 4.898 1.00 97.31 330 LEU A CA 1
ATOM 2588 C C . LEU A 1 330 ? -6.043 7.171 6.290 1.00 97.31 330 LEU A C 1
ATOM 2590 O O . LEU A 1 330 ? -6.966 7.975 6.427 1.00 97.31 330 LEU A O 1
ATOM 2594 N N . ALA A 1 331 ? -5.506 6.522 7.318 1.00 97.19 331 ALA A N 1
ATOM 2595 C CA . ALA A 1 331 ? -5.973 6.646 8.687 1.00 97.19 331 ALA A CA 1
ATOM 2596 C C . ALA A 1 331 ? -5.859 8.102 9.170 1.00 97.19 331 ALA A C 1
ATOM 2598 O O . ALA A 1 331 ? -4.828 8.741 8.944 1.00 97.19 331 ALA A O 1
ATOM 2599 N N . PRO A 1 332 ? -6.879 8.636 9.867 1.00 96.44 332 PRO A N 1
ATOM 2600 C CA . PRO A 1 332 ? -6.787 9.973 10.424 1.00 96.44 332 PRO A CA 1
ATOM 2601 C C . PRO A 1 332 ? -5.696 10.039 11.507 1.00 96.44 332 PRO A C 1
ATOM 2603 O O . PRO A 1 332 ? -5.433 9.036 12.180 1.00 96.44 332 PRO A O 1
ATOM 2606 N N . PRO A 1 333 ? -5.119 11.224 11.772 1.00 94.62 333 PRO A N 1
ATOM 2607 C CA . PRO A 1 333 ? -3.928 11.355 12.616 1.00 94.62 333 PRO A CA 1
ATOM 2608 C C . PRO A 1 333 ? -4.046 10.880 14.070 1.00 94.62 333 PRO A C 1
ATOM 2610 O O . PRO A 1 333 ? -3.038 10.736 14.753 1.00 94.62 333 PRO A O 1
ATOM 2613 N N . PHE A 1 334 ? -5.252 10.708 14.611 1.00 94.81 334 PHE A N 1
ATOM 2614 C CA . PHE A 1 334 ? -5.420 10.147 15.958 1.00 94.81 334 PHE A CA 1
ATOM 2615 C C . PHE A 1 334 ? -5.388 8.617 15.972 1.00 94.81 334 PHE A C 1
ATOM 2617 O O . PHE A 1 334 ? -5.115 8.021 17.008 1.00 94.81 334 PHE A O 1
ATOM 2624 N N . LEU A 1 335 ? -5.657 7.983 14.832 1.00 95.88 335 LEU A N 1
ATOM 2625 C CA . LEU A 1 335 ? -5.766 6.538 14.719 1.00 95.88 335 LEU A CA 1
ATOM 2626 C C . LEU A 1 335 ? -4.404 5.898 14.435 1.00 95.88 335 LEU A C 1
ATOM 2628 O O . LEU A 1 335 ? -3.995 4.979 15.138 1.00 95.88 335 LEU A O 1
ATOM 2632 N N . ALA A 1 336 ? -3.682 6.403 13.438 1.00 95.12 336 ALA A N 1
ATOM 2633 C CA . ALA A 1 336 ? -2.328 5.953 13.143 1.00 95.12 336 ALA A CA 1
ATOM 2634 C C . ALA A 1 336 ? -1.507 7.101 12.571 1.00 95.12 336 ALA A C 1
ATOM 2636 O O . ALA A 1 336 ? -1.917 7.740 11.603 1.00 95.12 336 ALA A O 1
ATOM 2637 N N . LEU A 1 337 ? -0.359 7.368 13.186 1.00 91.75 337 LEU A N 1
ATOM 2638 C CA . LEU A 1 337 ? 0.518 8.450 12.772 1.00 91.75 337 LEU A CA 1
ATOM 2639 C C . LEU A 1 337 ? 1.953 8.191 13.215 1.00 91.75 337 LEU A C 1
ATOM 2641 O O . LEU A 1 337 ? 2.209 7.439 14.157 1.00 91.75 337 LEU A O 1
ATOM 2645 N N . ASN A 1 338 ? 2.884 8.889 12.579 1.00 89.75 338 ASN A N 1
ATOM 2646 C CA . ASN A 1 338 ? 4.259 8.939 13.026 1.00 89.75 338 ASN A CA 1
ATOM 2647 C C . ASN A 1 338 ? 4.374 9.518 14.455 1.00 89.75 338 ASN A C 1
ATOM 2649 O O . ASN A 1 338 ? 3.680 10.468 14.843 1.00 89.75 338 ASN A O 1
ATOM 2653 N N . TRP A 1 339 ? 5.276 8.947 15.247 1.00 87.38 339 TRP A N 1
ATOM 2654 C CA . TRP A 1 339 ? 5.652 9.422 16.572 1.00 87.38 339 TRP A CA 1
ATOM 2655 C C . TRP A 1 339 ? 6.131 10.878 16.568 1.00 87.38 339 TRP A C 1
ATOM 2657 O O . TRP A 1 339 ? 5.835 11.619 17.504 1.00 87.38 339 TRP A O 1
ATOM 2667 N N . PHE A 1 340 ? 6.824 11.342 15.529 1.00 86.06 340 PHE A N 1
ATOM 2668 C CA . PHE A 1 340 ? 7.267 12.738 15.471 1.00 86.06 340 PHE A CA 1
ATOM 2669 C C . PHE A 1 340 ? 6.106 13.723 15.355 1.00 86.06 340 PHE A C 1
ATOM 2671 O O . PHE A 1 340 ? 6.170 14.803 15.934 1.00 86.06 340 PHE A O 1
ATOM 2678 N N . ALA A 1 341 ? 5.011 13.361 14.696 1.00 86.56 341 ALA A N 1
ATOM 2679 C CA . ALA A 1 341 ? 3.888 14.277 14.556 1.00 86.56 341 ALA A CA 1
ATOM 2680 C C . ALA A 1 341 ? 3.077 14.433 15.854 1.00 86.56 341 ALA A C 1
ATOM 2682 O O . ALA A 1 341 ? 2.561 15.514 16.131 1.00 86.56 341 ALA A O 1
ATOM 2683 N N . ARG A 1 342 ? 2.971 13.382 16.680 1.00 87.69 342 ARG A N 1
ATOM 2684 C CA . ARG A 1 342 ? 2.153 13.418 17.912 1.00 87.69 342 ARG A CA 1
ATOM 2685 C C . ARG A 1 342 ? 2.791 12.765 19.133 1.00 87.69 342 ARG A C 1
ATOM 2687 O O . ARG A 1 342 ? 2.708 13.301 20.238 1.00 87.69 342 ARG A O 1
ATOM 2694 N N . GLY A 1 343 ? 3.481 11.651 18.947 1.00 83.62 343 GLY A N 1
ATOM 2695 C CA . GLY A 1 343 ? 4.165 10.925 20.012 1.00 83.62 343 GLY A CA 1
ATOM 2696 C C . GLY A 1 343 ? 5.098 11.804 20.857 1.00 83.62 343 GLY A C 1
ATOM 2697 O O . GLY A 1 343 ? 4.956 11.877 22.079 1.00 83.62 343 GLY A O 1
ATOM 2698 N N . ARG A 1 344 ? 5.980 12.578 20.210 1.00 85.62 344 ARG A N 1
ATOM 2699 C CA . ARG A 1 344 ? 6.920 13.494 20.892 1.00 85.62 344 ARG A CA 1
ATOM 2700 C C . ARG A 1 344 ? 6.242 14.612 21.694 1.00 85.62 344 ARG A C 1
ATOM 2702 O O . ARG A 1 344 ? 6.863 15.182 22.583 1.00 85.62 344 ARG A O 1
ATOM 2709 N N . LEU A 1 345 ? 4.987 14.931 21.378 1.00 88.62 345 LEU A N 1
ATOM 2710 C CA . LEU A 1 345 ? 4.205 15.982 22.036 1.00 88.62 345 LEU A CA 1
ATOM 2711 C C . LEU A 1 345 ? 3.419 15.453 23.249 1.00 88.62 345 LEU A C 1
ATOM 2713 O O . LEU A 1 345 ? 2.704 16.210 23.897 1.00 88.62 345 LEU A O 1
ATOM 2717 N N . GLY A 1 346 ? 3.547 14.161 23.573 1.00 88.38 346 GLY A N 1
ATOM 2718 C CA . GLY A 1 346 ? 2.907 13.560 24.744 1.00 88.38 346 GLY A CA 1
ATOM 2719 C C . GLY A 1 346 ? 1.454 13.137 24.526 1.00 88.38 346 GLY A C 1
ATOM 2720 O O . GLY A 1 346 ? 0.794 12.766 25.495 1.00 88.38 346 GLY A O 1
ATOM 2721 N N . TYR A 1 347 ? 0.955 13.127 23.281 1.00 87.94 347 TYR A N 1
ATOM 2722 C CA . TYR A 1 347 ? -0.434 12.752 22.970 1.00 87.94 347 TYR A CA 1
ATOM 2723 C C . TYR A 1 347 ? -0.799 11.306 23.343 1.00 87.94 347 TYR A C 1
ATOM 2725 O O . TYR A 1 347 ? -1.969 10.955 23.336 1.00 87.94 347 TYR A O 1
ATOM 2733 N N . TRP A 1 348 ? 0.162 10.465 23.706 1.00 84.81 348 TRP A N 1
ATOM 2734 C CA . TRP A 1 348 ? -0.061 9.104 24.199 1.00 84.81 348 TRP A CA 1
ATOM 2735 C C . TRP A 1 348 ? -0.288 9.029 25.718 1.00 84.81 348 TRP A C 1
ATOM 2737 O O . TRP A 1 348 ? -0.827 8.043 26.220 1.00 84.81 348 TRP A O 1
ATOM 2747 N N . HIS A 1 349 ? 0.129 10.045 26.480 1.00 87.44 349 HIS A N 1
ATOM 2748 C CA . HIS A 1 349 ? 0.096 10.000 27.937 1.00 87.44 349 HIS A CA 1
ATOM 2749 C C . HIS A 1 349 ? -1.178 10.654 28.473 1.00 87.44 349 HIS A C 1
ATOM 2751 O O . HIS A 1 349 ? -1.360 11.866 28.366 1.00 87.44 349 HIS A O 1
ATOM 2757 N N . ARG A 1 350 ? -2.016 9.872 29.163 1.00 87.12 350 ARG A N 1
ATOM 2758 C CA . ARG A 1 350 ? -3.298 10.330 29.738 1.00 87.12 350 ARG A CA 1
ATOM 2759 C C . ARG A 1 350 ? -3.176 11.604 30.576 1.00 87.12 350 ARG A C 1
ATOM 2761 O O . ARG A 1 350 ? -4.027 12.478 30.495 1.00 87.12 350 ARG A O 1
ATOM 2768 N N . GLY A 1 351 ? -2.110 11.723 31.367 1.00 87.88 351 GLY A N 1
ATOM 2769 C CA . GLY A 1 351 ? -1.862 12.905 32.201 1.00 87.88 351 GLY A CA 1
ATOM 2770 C C . GLY A 1 351 ? -1.364 14.146 31.447 1.00 87.88 351 GLY A C 1
ATOM 2771 O O . GLY A 1 351 ? -1.342 15.219 32.036 1.00 87.88 351 GLY A O 1
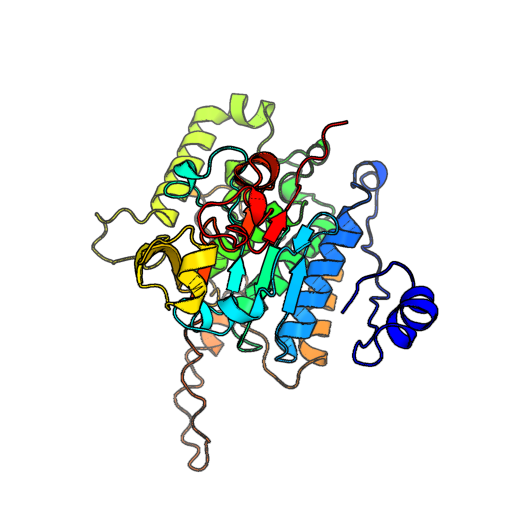ATOM 2772 N N . LEU A 1 352 ? -0.947 14.012 30.182 1.00 86.44 352 LEU A N 1
ATOM 2773 C CA . LEU A 1 352 ? -0.488 15.130 29.341 1.00 86.44 352 LEU A CA 1
ATOM 2774 C C . LEU A 1 352 ? -1.569 15.599 28.357 1.00 86.44 352 LEU A C 1
ATOM 2776 O O . LEU A 1 352 ? -1.507 16.712 27.845 1.00 86.44 352 LEU A O 1
ATOM 2780 N N . THR A 1 353 ? -2.575 14.765 28.102 1.00 86.69 353 THR A N 1
ATOM 2781 C CA . THR A 1 353 ? -3.670 15.045 27.172 1.00 86.69 353 THR A CA 1
ATOM 2782 C C . THR A 1 353 ? -4.887 15.653 27.872 1.00 86.69 353 THR A C 1
ATOM 2784 O O . THR A 1 353 ? -5.340 15.108 28.887 1.00 86.69 353 THR A O 1
ATOM 2787 N N . PRO A 1 354 ? -5.506 16.706 27.306 1.00 78.19 354 PRO A N 1
ATOM 2788 C CA . PRO A 1 354 ? -6.817 17.169 27.749 1.00 78.19 354 PRO A CA 1
ATOM 2789 C C . PRO A 1 354 ? -7.837 16.021 27.748 1.00 78.19 354 PRO A C 1
ATOM 2791 O O . PRO A 1 354 ? -7.959 15.295 26.762 1.00 78.19 354 PRO A O 1
ATOM 2794 N N . GLY A 1 355 ? -8.559 15.848 28.858 1.00 78.00 355 GLY A N 1
ATOM 2795 C CA . GLY A 1 355 ? -9.593 14.815 29.001 1.00 78.00 355 GLY A CA 1
ATOM 2796 C C . GLY A 1 355 ? -9.111 13.444 29.494 1.00 78.00 355 GLY A C 1
ATOM 2797 O O . GLY A 1 355 ? -9.942 12.563 29.689 1.00 78.00 355 GLY A O 1
ATOM 2798 N N . GLY A 1 356 ? -7.812 13.249 29.753 1.00 81.44 356 GLY A N 1
ATOM 2799 C CA . GLY A 1 356 ? -7.327 12.038 30.430 1.00 81.44 356 GLY A CA 1
ATOM 2800 C C . GLY A 1 356 ? -7.248 10.774 29.564 1.00 81.44 356 GLY A C 1
ATOM 2801 O O . GLY A 1 356 ? -7.146 9.676 30.114 1.00 81.44 356 GLY A O 1
ATOM 2802 N N . ALA A 1 357 ? -7.299 10.899 28.235 1.00 83.94 357 ALA A N 1
ATOM 2803 C CA . ALA A 1 357 ? -7.275 9.778 27.293 1.00 83.94 357 ALA A CA 1
ATOM 2804 C C . ALA A 1 357 ? -6.133 9.927 26.274 1.00 83.94 357 ALA A C 1
ATOM 2806 O O . ALA A 1 357 ? -5.894 11.048 25.822 1.00 83.94 357 ALA A O 1
ATOM 2807 N N . PRO A 1 358 ? -5.455 8.832 25.868 1.00 85.81 358 PRO A N 1
ATOM 2808 C CA . PRO A 1 358 ? -4.472 8.892 24.790 1.00 85.81 358 PRO A CA 1
ATOM 2809 C C . PRO A 1 358 ? -5.146 9.414 23.521 1.00 85.81 358 PRO A C 1
ATOM 2811 O O . PRO A 1 358 ? -6.150 8.864 23.087 1.00 85.81 358 PRO A O 1
ATOM 2814 N N . GLN A 1 359 ? -4.597 10.468 22.928 1.00 92.06 359 GLN A N 1
ATOM 2815 C CA . GLN A 1 359 ? -5.080 11.069 21.687 1.00 92.06 359 GLN A CA 1
ATOM 2816 C C . GLN A 1 359 ? -4.353 10.531 20.440 1.00 92.06 359 GLN A C 1
ATOM 2818 O O . GLN A 1 359 ? -4.352 11.149 19.376 1.00 92.06 359 GLN A O 1
ATOM 2823 N N . GLN A 1 360 ? -3.681 9.393 20.583 1.00 92.44 360 GLN A N 1
ATOM 2824 C CA . GLN A 1 360 ? -3.029 8.653 19.516 1.00 92.44 360 GLN A CA 1
ATOM 2825 C C . GLN A 1 360 ? -3.174 7.170 19.843 1.00 92.44 360 GLN A C 1
ATOM 2827 O O . GLN A 1 360 ? -2.773 6.762 20.927 1.00 92.44 360 GLN A O 1
ATOM 2832 N N . VAL A 1 361 ? -3.748 6.381 18.937 1.00 94.25 361 VAL A N 1
ATOM 2833 C CA . VAL A 1 361 ? -3.955 4.936 19.139 1.00 94.25 361 VAL A CA 1
ATOM 2834 C C . VAL A 1 361 ? -2.690 4.158 18.770 1.00 94.25 361 VAL A C 1
ATOM 2836 O O . VAL A 1 361 ? -2.248 3.293 19.526 1.00 94.25 361 VAL A O 1
ATOM 2839 N N . LEU A 1 362 ? -2.071 4.511 17.640 1.00 95.31 362 LEU A N 1
ATOM 2840 C CA . LEU A 1 362 ? -0.849 3.893 17.122 1.00 95.31 362 LEU A CA 1
ATOM 2841 C C . LEU A 1 362 ? 0.213 4.956 16.829 1.00 95.31 362 LEU A C 1
ATOM 2843 O O . LEU A 1 362 ? -0.087 5.993 16.227 1.00 95.31 362 LEU A O 1
ATOM 2847 N N . GLY A 1 363 ? 1.454 4.685 17.228 1.00 92.62 363 GLY A N 1
ATOM 2848 C CA . GLY A 1 363 ? 2.623 5.499 16.903 1.00 92.62 363 GLY A CA 1
ATOM 2849 C C . GLY A 1 363 ? 3.686 4.696 16.175 1.00 92.62 363 GLY A C 1
ATOM 2850 O O . GLY A 1 363 ? 4.198 3.736 16.732 1.00 92.62 363 GLY A O 1
ATOM 2851 N N . HIS A 1 364 ? 4.040 5.105 14.964 1.00 93.50 364 HIS A N 1
ATOM 2852 C CA . HIS A 1 364 ? 5.155 4.529 14.209 1.00 93.50 364 HIS A CA 1
ATOM 2853 C C . HIS A 1 364 ? 6.390 5.425 14.354 1.00 93.50 364 HIS A C 1
ATOM 2855 O O . HIS A 1 364 ? 6.297 6.624 14.095 1.00 93.50 364 HIS A O 1
ATOM 2861 N N . LEU A 1 365 ? 7.523 4.885 14.810 1.00 88.25 365 LEU A N 1
ATOM 2862 C CA . LEU A 1 365 ? 8.713 5.686 15.094 1.00 88.25 365 LEU A CA 1
ATOM 2863 C C . LEU A 1 365 ? 9.405 6.184 13.816 1.00 88.25 365 LEU A C 1
ATOM 2865 O O . LEU A 1 365 ? 9.769 7.357 13.809 1.00 88.25 365 LEU A O 1
ATOM 2869 N N . HIS A 1 366 ? 9.507 5.370 12.752 1.00 70.69 366 HIS A N 1
ATOM 2870 C CA . HIS A 1 366 ? 10.063 5.649 11.408 1.00 70.69 366 HIS A CA 1
ATOM 2871 C C . HIS A 1 366 ? 11.543 6.088 11.380 1.00 70.69 366 HIS A C 1
ATOM 2873 O O . HIS A 1 366 ? 12.318 5.670 10.527 1.00 70.69 366 HIS A O 1
ATOM 2879 N N . TYR A 1 367 ? 11.961 6.932 12.320 1.00 63.97 367 TYR A N 1
ATOM 2880 C CA . TYR A 1 367 ? 13.303 7.451 12.500 1.00 63.97 367 TYR A CA 1
ATOM 2881 C C . TYR A 1 367 ? 13.645 7.378 13.992 1.00 63.97 367 TYR A C 1
ATOM 2883 O O . TYR A 1 367 ? 13.081 8.100 14.809 1.00 63.97 367 TYR A O 1
ATOM 2891 N N . ILE A 1 368 ? 14.570 6.505 14.382 1.00 47.06 368 ILE A N 1
ATOM 2892 C CA . ILE A 1 368 ? 15.172 6.586 15.716 1.00 47.06 368 ILE A CA 1
ATOM 2893 C C . ILE A 1 368 ? 16.339 7.568 15.575 1.00 47.06 368 ILE A C 1
ATOM 2895 O O . ILE A 1 368 ? 17.281 7.249 14.849 1.00 47.06 368 ILE A O 1
ATOM 2899 N N . PRO A 1 369 ? 16.306 8.761 16.198 1.00 47.28 369 PRO A N 1
ATOM 2900 C CA . PRO A 1 369 ? 17.472 9.632 16.205 1.00 47.28 369 PRO A CA 1
ATOM 2901 C C . PRO A 1 369 ? 18.630 8.872 16.858 1.00 47.28 369 PRO A C 1
ATOM 2903 O O . PRO A 1 369 ? 18.483 8.394 17.985 1.00 47.28 369 PRO A O 1
ATOM 2906 N N . GLY A 1 370 ? 19.727 8.715 16.114 1.00 34.06 370 GLY A N 1
ATOM 2907 C CA . GLY A 1 370 ? 20.994 8.193 16.628 1.00 34.06 370 GLY A CA 1
ATOM 2908 C C . GLY A 1 370 ? 21.684 9.162 17.572 1.00 34.06 370 GLY A C 1
ATOM 2909 O O . GLY A 1 370 ? 21.480 10.390 17.409 1.00 34.06 370 GLY A O 1
#

Secondary structure (DSSP, 8-state):
----S-HHHIIIIIHHH-TTPPP----------STTGGGS-TTHHHHHHHHHHHHHHHHTT--EEEE-TTEEESS-THHHHTSTTGGG-SEEEEE---S-GGGGGT--PEEEEEEEE-S--TTSHHHHHHHHHHHHHHHHHHTTTTTTTTTB-GGGTTTTSHHHHHHHHHHHHHHTB---HHHHHH-B-HHHHHHTHHHHHHHHHHHHHHHHT-TTSSS--TTSPEEEEEEPPHHHHTTTTS-SEEEEEEEE----B--PPPGGG-S--S-SS--HHHHHHHHHHHHS-SSPPPP-TT-TTGGGGSSSTT----TT----------EEEE--TTTEEETTTTGGGTTT-TTTSTTSS-S-SEEE------